Protein 1J5P (pdb70)

Solvent-accessible surface area: 12659 Å² total; per-residue (Å²): 148,148,33,10,0,0,0,4,4,11,26,140,32,0,98,53,0,29,115,69,16,76,33,119,75,14,23,0,41,26,205,61,110,93,142,80,105,57,10,70,51,18,122,132,30,89,16,16,126,67,11,42,0,0,0,1,12,50,28,26,102,7,0,72,98,30,1,79,76,0,4,162,33,105,6,29,1,0,0,25,12,2,7,1,0,8,50,118,116,5,52,121,86,1,67,44,42,42,176,132,24,80,16,162,29,50,57,14,37,8,23,5,21,14,13,75,46,0,55,93,21,96,125,106,2,127,57,0,116,5,38,10,24,22,19,12,184,68,45,70,74,124,47,194,36,162,59,87,53,21,96,15,44,1,73,85,0,18,134,113,46,94,174,49,8,38,15,4,0,8,0,1,40,32,13,24,32,145,60,8,92,6,21,8,10,0,22,58,83,58,130,72,61,15,20,15,0,71,3,25,6,79,91,26,110,62,102,46,122,29,94,57,220,84,130,67,10,5,110,16,0,19,89,16,15,148,36,43,120,47,208,122,95,149,98

Sequence (235 aa):
HHMTVLIIGMGNIGKKLVELGNFEKIYAYDRISKDIPGVVRLDEFQVPSDVSTVVECASPEAVKEYSLQILKNPVNYIIISTSAFADEVFRERFFSELKNSPARVFFPSGAIGGLDVLSSIKDFVKNVRIETIKPPKSLGLDLKGKTVVFEGSVEEASKLFPRNINVASTIGLIVGFEKVKVTIVADPAMDHNIHIVRISSAIGNYEFKIENISMLTVYSILRTLRNLESKIIFG

Organism: Thermotoga maritima (strain ATCC 43589 / DSM 3109 / JCM 10099 / NBRC 100826 / MSB8) (NCBI:txid243274)

Secondary structure (DSSP, 8-state):
---EEEEE--SHHHHHHHHHS--SEEEEE-SS-PPPSSSEE-SS----TT--EEEE-S-HHHHHHHHHHHTTSSSEEEE--GGGGGSHHHHHHHHHHHHT-S-EEE---TT---HHHHHHHGGGEEEEEEEEEE-GGGGT---SS-EEEEEE-HHHHHHH-SSS-HHHHHHHHHH-GGGEEEEEEE-TT-SS-EEEEEEEESS-EEEEEE----HHHHHHHHHHHHHHH-S----

Structure (mmCIF, N/CA/C/O backbone):
data_1J5P
#
_entry.id   1J5P
#
_cell.length_a   63.2
_cell.length_b   63.2
_cell.length_c   126.2
_cell.angle_alpha   90.0
_cell.angle_beta   90.0
_cell.angle_gamma   90.0
#
_symmetry.space_group_name_H-M   'P 41 21 2'
#
loop_
_entity.id
_entity.type
_entity.pdbx_description
1 polymer 'ASPARTATE DEHYDROGENASE'
2 non-polymer NICOTINAMIDE-ADENINE-DINUCLEOTIDE
3 water water
#
loop_
_atom_site.group_PDB
_atom_site.id
_atom_site.type_symbol
_atom_site.label_atom_id
_atom_site.label_alt_id
_atom_site.label_comp_id
_atom_site.label_asym_id
_atom_site.label_entity_id
_atom_site.label_seq_id
_atom_site.pdbx_PDB_ins_code
_atom_site.Cartn_x
_atom_site.Cartn_y
_atom_site.Cartn_z
_atom_site.occupancy
_atom_site.B_iso_or_equiv
_atom_site.auth_seq_id
_atom_site.auth_comp_id
_atom_site.auth_asym_id
_atom_site.auth_atom_id
_atom_site.pdbx_PDB_model_num
ATOM 1 N N . HIS A 1 11 ? 16.448 27.113 41.583 1.00 74.31 -1 HIS A N 1
ATOM 2 C CA . HIS A 1 11 ? 15.100 26.707 41.086 1.00 75.80 -1 HIS A CA 1
ATOM 3 C C . HIS A 1 11 ? 14.568 27.735 40.091 1.00 72.59 -1 HIS A C 1
ATOM 4 O O . HIS A 1 11 ? 13.531 27.534 39.458 1.00 74.96 -1 HIS A O 1
ATOM 11 N N . HIS A 1 12 ? 15.303 28.830 39.954 1.00 69.16 0 HIS A N 1
ATOM 12 C CA . HIS A 1 12 ? 14.938 29.934 39.083 1.00 65.15 0 HIS A CA 1
ATOM 13 C C . HIS A 1 12 ? 14.343 29.719 37.690 1.00 60.38 0 HIS A C 1
ATOM 14 O O . HIS A 1 12 ? 13.126 29.690 37.546 1.00 58.35 0 HIS A O 1
ATOM 21 N N . MET A 1 13 ? 15.187 29.564 36.671 1.00 53.95 1 MET A N 1
ATOM 22 C CA . MET A 1 13 ? 14.696 29.458 35.295 1.00 46.82 1 MET A CA 1
ATOM 23 C C . MET A 1 13 ? 13.813 28.329 34.756 1.00 37.79 1 MET A C 1
ATOM 24 O O . MET A 1 13 ? 13.690 27.242 35.326 1.00 40.86 1 MET A O 1
ATOM 29 N N . THR A 1 14 ? 13.161 28.660 33.644 1.00 33.55 2 THR A N 1
ATOM 30 C CA . THR A 1 14 ? 12.287 27.769 32.893 1.00 26.76 2 THR A CA 1
ATOM 31 C C . THR A 1 14 ? 13.157 27.345 31.718 1.00 29.49 2 THR A C 1
ATOM 32 O O . THR A 1 14 ? 13.762 28.183 31.047 1.00 30.14 2 THR A O 1
ATOM 36 N N . VAL A 1 15 ? 13.211 26.051 31.451 1.00 26.74 3 VAL A N 1
ATOM 37 C CA . VAL A 1 15 ? 14.080 25.567 30.393 1.00 23.33 3 VAL A CA 1
ATOM 38 C C . VAL A 1 15 ? 13.420 24.562 29.486 1.00 27.10 3 VAL A C 1
ATOM 39 O O . VAL A 1 15 ? 12.368 24.012 29.805 1.00 26.97 3 VAL A O 1
ATOM 43 N N . LEU A 1 16 ? 14.053 24.336 28.342 1.00 25.08 4 LEU A N 1
ATOM 44 C CA . LEU A 1 16 ? 13.581 23.360 27.387 1.00 27.14 4 LEU A CA 1
ATOM 45 C C . LEU A 1 16 ? 14.724 22.381 27.238 1.00 27.62 4 LEU A C 1
ATOM 46 O O . LEU A 1 16 ? 15.857 22.787 26.977 1.00 24.54 4 LEU A O 1
ATOM 51 N N . ILE A 1 17 ? 14.433 21.098 27.410 1.00 24.54 5 ILE A N 1
ATOM 52 C CA . ILE A 1 17 ? 15.454 20.077 27.281 1.00 26.52 5 ILE A CA 1
ATOM 53 C C . ILE A 1 17 ? 1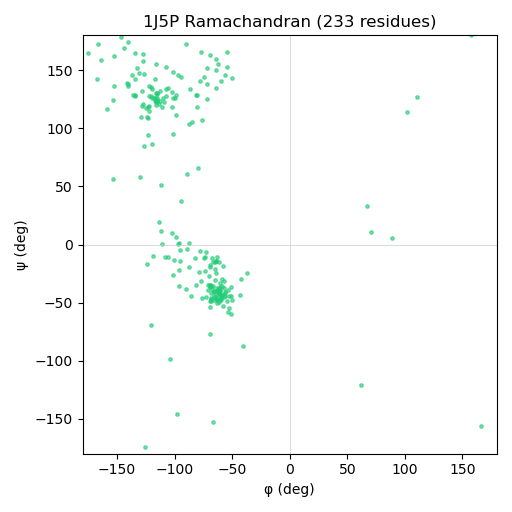5.084 19.188 26.108 1.00 27.42 5 ILE A C 1
ATOM 54 O O . ILE A 1 17 ? 13.982 18.627 26.055 1.00 29.58 5 ILE A O 1
ATOM 59 N N . ILE A 1 18 ? 15.999 19.090 25.151 1.00 23.14 6 ILE A N 1
ATOM 60 C CA . ILE A 1 18 ? 15.783 18.268 23.969 1.00 25.03 6 ILE A CA 1
ATOM 61 C C . ILE A 1 18 ? 16.500 16.934 24.175 1.00 29.06 6 ILE A C 1
ATOM 62 O O . ILE A 1 18 ? 17.735 16.868 24.217 1.00 25.46 6 ILE A O 1
ATOM 67 N N . GLY A 1 19 ? 15.716 15.873 24.317 1.00 28.74 7 GLY A N 1
ATOM 68 C CA . GLY A 1 19 ? 16.279 14.557 24.552 1.00 28.18 7 GLY A CA 1
ATOM 69 C C . GLY A 1 19 ? 16.154 14.186 26.023 1.00 33.77 7 GLY A C 1
ATOM 70 O O . GLY A 1 19 ? 16.767 14.813 26.895 1.00 29.09 7 GLY A O 1
ATOM 71 N N . MET A 1 20 ? 15.344 13.169 26.301 1.00 32.26 8 MET A N 1
ATOM 72 C CA . MET A 1 20 ? 15.129 12.702 27.660 1.00 32.54 8 MET A CA 1
ATOM 73 C C . MET A 1 20 ? 15.728 11.315 27.851 1.00 37.34 8 MET A C 1
ATOM 74 O O . MET A 1 20 ? 15.068 10.383 28.324 1.00 37.99 8 MET A O 1
ATOM 79 N N . GLY A 1 21 ? 16.998 11.197 27.469 1.00 35.32 9 GLY A N 1
ATOM 80 C CA . GLY A 1 21 ? 17.717 9.948 27.606 1.00 34.93 9 GLY A CA 1
ATOM 81 C C . GLY A 1 21 ? 18.557 9.963 28.868 1.00 34.72 9 GLY A C 1
ATOM 82 O O . GLY A 1 21 ? 18.163 10.566 29.870 1.00 35.35 9 GLY A O 1
ATOM 83 N N . ASN A 1 22 ? 19.717 9.315 28.820 1.00 35.67 10 ASN A N 1
ATOM 84 C CA . ASN A 1 22 ? 20.600 9.246 29.983 1.00 36.10 10 ASN A CA 1
ATOM 85 C C . ASN A 1 22 ? 20.900 10.631 30.564 1.00 34.31 10 ASN A C 1
ATOM 86 O O . ASN A 1 22 ? 20.683 10.879 31.747 1.00 33.45 10 ASN A O 1
ATOM 91 N N . ILE A 1 23 ? 21.397 11.533 29.727 1.00 31.19 11 ILE A N 1
ATOM 92 C CA . ILE A 1 23 ? 21.727 12.876 30.180 1.00 28.13 11 ILE A CA 1
ATOM 93 C C . ILE A 1 23 ? 20.501 13.709 30.550 1.00 30.05 11 ILE A C 1
ATOM 94 O O . ILE A 1 23 ? 20.470 14.348 31.606 1.00 27.21 11 ILE A O 1
ATOM 99 N N . GLY A 1 24 ? 19.491 13.706 29.686 1.00 25.80 12 GLY A N 1
ATOM 100 C CA . GLY A 1 24 ? 18.291 14.479 29.965 1.00 27.79 12 GLY A CA 1
ATOM 101 C C . GLY A 1 24 ? 17.594 14.139 31.275 1.00 22.57 12 GLY A C 1
ATOM 102 O O . GLY A 1 24 ? 17.215 15.029 32.021 1.00 28.01 12 GLY A O 1
ATOM 103 N N . LYS A 1 25 ? 17.423 12.857 31.565 1.00 28.61 13 LYS A N 1
ATOM 104 C CA . LYS A 1 25 ? 16.759 12.453 32.811 1.00 27.72 13 LYS A CA 1
ATOM 105 C C . LYS A 1 25 ? 17.602 12.837 34.015 1.00 27.94 13 LYS A C 1
ATOM 106 O O . LYS A 1 25 ? 17.075 13.201 35.072 1.00 26.31 13 LYS A O 1
ATOM 112 N N . LYS A 1 26 ? 18.918 12.754 33.863 1.00 25.81 14 LYS A N 1
ATOM 113 C CA . LYS A 1 26 ? 19.791 13.096 34.969 1.00 26.50 14 LYS A CA 1
ATOM 114 C C . LYS A 1 26 ? 19.711 14.596 35.217 1.00 19.33 14 LYS A C 1
ATOM 115 O O . LYS A 1 26 ? 19.775 15.048 36.352 1.00 28.28 14 LYS A O 1
ATOM 121 N N . LEU A 1 27 ? 19.562 15.372 34.154 1.00 20.61 15 LEU A N 1
ATOM 122 C CA . LEU A 1 27 ? 19.452 16.820 34.296 1.00 25.24 15 LEU A CA 1
ATOM 123 C C . LEU A 1 27 ? 18.211 17.233 35.077 1.00 26.81 15 LEU A C 1
ATOM 124 O O . LEU A 1 27 ? 18.254 18.133 35.921 1.00 28.30 15 LEU A O 1
ATOM 129 N N . VAL A 1 28 ? 17.096 16.586 34.768 1.00 29.21 16 VAL A N 1
ATOM 130 C CA . VAL A 1 28 ? 15.837 16.878 35.438 1.00 29.37 16 VAL A CA 1
ATOM 131 C C . VAL A 1 28 ? 15.922 16.402 36.884 1.00 28.39 16 VAL A C 1
ATOM 1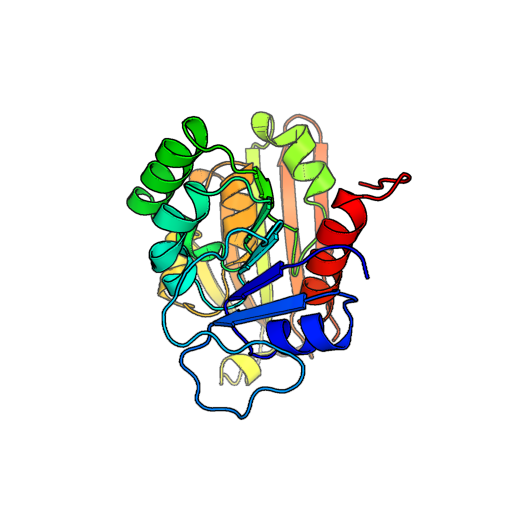32 O O . VAL A 1 28 ? 15.400 17.033 37.793 1.00 31.61 16 VAL A O 1
ATOM 136 N N . GLU A 1 29 ? 16.597 15.279 37.074 1.00 31.74 17 GLU A N 1
ATOM 137 C CA . GLU A 1 29 ? 16.793 14.670 38.385 1.00 31.68 17 GLU A CA 1
ATOM 138 C C . GLU A 1 29 ? 17.652 15.537 39.310 1.00 33.50 17 GLU A C 1
ATOM 139 O O . GLU A 1 29 ? 17.292 15.794 40.462 1.00 28.74 17 GLU A O 1
ATOM 145 N N . LEU A 1 30 ? 18.774 16.02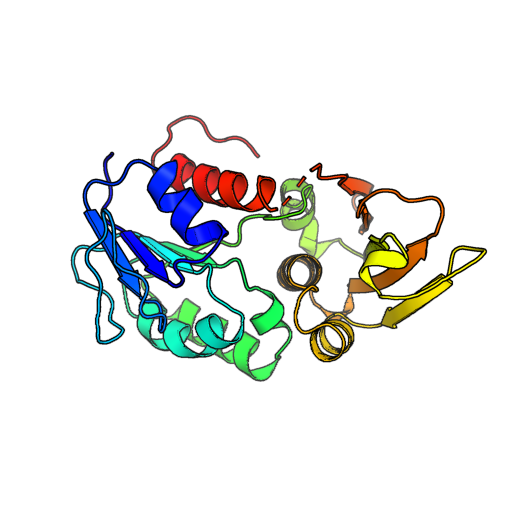0 38.788 1.00 29.69 18 LEU A N 1
ATOM 146 C CA . LEU A 1 30 ? 19.695 16.831 39.566 1.00 30.07 18 LEU A CA 1
ATOM 147 C C . LEU A 1 30 ? 19.448 18.327 39.537 1.00 32.16 18 LEU A C 1
ATOM 148 O O . LEU A 1 30 ? 19.620 19.009 40.543 1.00 35.09 18 LEU A O 1
ATOM 153 N N . GLY A 1 31 ? 19.065 18.847 38.384 1.00 32.38 19 GLY A N 1
ATOM 154 C CA . GLY A 1 31 ? 18.848 20.276 38.290 1.00 33.67 19 GLY A CA 1
ATOM 155 C C . GLY A 1 31 ? 17.632 20.749 39.056 1.00 37.93 19 GLY A C 1
ATOM 156 O O . GLY A 1 31 ? 16.780 19.961 39.450 1.00 39.32 19 GLY A O 1
ATOM 157 N N . ASN A 1 32 ? 17.564 22.048 39.300 1.00 40.54 20 ASN A N 1
ATOM 158 C CA . ASN A 1 32 ? 16.413 22.600 39.979 1.00 44.25 20 ASN A CA 1
ATOM 159 C C . ASN A 1 32 ? 15.865 23.662 39.042 1.00 40.39 20 ASN A C 1
ATOM 160 O O . ASN A 1 32 ? 16.480 24.703 38.809 1.00 41.81 20 ASN A O 1
ATOM 165 N N . PHE A 1 33 ? 14.714 23.350 38.467 1.00 37.20 21 PHE A N 1
ATOM 166 C CA . PHE A 1 33 ? 14.057 24.233 37.521 1.00 38.06 21 PHE A CA 1
ATOM 167 C C . PHE A 1 33 ? 12.620 24.459 37.981 1.00 37.49 21 PHE A C 1
ATOM 168 O O . PHE A 1 33 ? 11.999 23.563 38.553 1.00 37.68 21 PHE A O 1
ATOM 176 N N . GLU A 1 34 ? 12.092 25.648 37.727 1.00 36.85 22 GLU A N 1
ATOM 177 C CA . GLU A 1 34 ? 10.723 25.954 38.113 1.00 35.52 22 GLU A CA 1
ATOM 178 C C . GLU A 1 34 ? 9.781 25.286 37.111 1.00 36.18 22 GLU A C 1
ATOM 179 O O . GLU A 1 34 ? 8.679 24.857 37.460 1.00 35.44 22 GLU A O 1
ATOM 185 N N . LYS A 1 35 ? 10.238 25.164 35.867 1.00 29.66 23 LYS A N 1
ATOM 186 C CA . LYS A 1 35 ? 9.425 24.563 34.819 1.00 27.53 23 LYS A CA 1
ATOM 187 C C . LYS A 1 35 ? 10.311 23.932 33.745 1.00 28.60 23 LYS A C 1
ATOM 188 O O . LYS A 1 35 ? 11.314 24.527 33.325 1.00 24.06 23 LYS A O 1
ATOM 194 N N . ILE A 1 36 ? 9.942 22.731 33.308 1.00 23.24 24 ILE A N 1
ATOM 195 C CA . ILE A 1 36 ? 10.718 22.034 32.297 1.00 27.61 24 ILE A CA 1
ATOM 196 C C . ILE A 1 36 ? 9.915 21.534 31.113 1.00 29.82 24 ILE A C 1
ATOM 197 O O . ILE A 1 36 ? 8.998 20.730 31.263 1.00 33.53 24 ILE A O 1
ATOM 202 N N . TYR A 1 37 ? 10.252 22.025 29.930 1.00 27.00 25 TYR A N 1
ATOM 203 C CA . TYR A 1 37 ? 9.603 21.544 28.723 1.00 26.15 25 TYR A CA 1
ATOM 204 C C . TYR A 1 37 ? 10.590 20.515 28.223 1.00 26.60 25 TYR A C 1
ATOM 205 O O . TYR A 1 37 ? 11.802 20.685 28.398 1.00 28.43 25 TYR A O 1
ATOM 214 N N . ALA A 1 38 ? 10.084 19.448 27.620 1.00 22.88 26 ALA A N 1
ATOM 215 C CA . ALA A 1 38 ? 10.951 18.415 27.091 1.00 31.63 26 ALA A CA 1
ATOM 216 C C . ALA A 1 38 ? 10.423 17.882 25.772 1.00 35.22 26 ALA A C 1
ATOM 217 O O . ALA A 1 38 ? 9.211 17.693 25.596 1.00 33.67 26 ALA A O 1
ATOM 219 N N . TYR A 1 39 ? 11.337 17.653 24.838 1.00 33.28 27 TYR A N 1
ATOM 220 C CA . TYR A 1 39 ? 10.969 17.107 23.549 1.00 32.60 27 TYR A CA 1
ATOM 221 C C . TYR A 1 39 ? 11.831 15.885 23.273 1.00 37.04 27 TYR A C 1
ATOM 222 O O . TYR A 1 39 ? 13.061 15.970 23.260 1.00 40.07 27 TYR A O 1
ATOM 231 N N . ASP A 1 40 ? 11.182 14.747 23.078 1.00 33.39 28 ASP A N 1
ATOM 232 C CA . ASP A 1 40 ? 11.882 13.505 22.788 1.00 43.86 28 ASP A CA 1
ATOM 233 C C . ASP A 1 40 ? 10.924 12.530 22.112 1.00 48.94 28 ASP A C 1
ATOM 234 O O . ASP A 1 40 ? 9.929 12.106 22.700 1.00 53.10 28 ASP A O 1
ATOM 239 N N . ARG A 1 41 ? 11.246 12.177 20.874 1.00 55.98 29 ARG A N 1
ATOM 240 C CA . ARG A 1 41 ? 10.440 11.261 20.076 1.00 61.94 29 ARG A CA 1
ATOM 241 C C . ARG A 1 41 ? 9.917 10.053 20.848 1.00 61.11 29 ARG A C 1
ATOM 242 O O . ARG A 1 41 ? 8.856 9.519 20.522 1.00 59.53 29 ARG A O 1
ATOM 250 N N . ILE A 1 42 ? 10.657 9.625 21.868 1.00 61.29 30 ILE A N 1
ATOM 251 C CA . ILE A 1 42 ? 10.265 8.464 22.660 1.00 62.83 30 ILE A CA 1
ATOM 252 C C . ILE A 1 42 ? 8.858 8.570 23.237 1.00 65.28 30 ILE A C 1
ATOM 253 O O . ILE A 1 42 ? 8.258 9.646 23.263 1.00 61.79 30 ILE A O 1
ATOM 258 N N . SER A 1 43 ? 8.347 7.436 23.709 1.00 68.79 31 SER A N 1
ATOM 259 C CA . SER A 1 43 ? 7.009 7.368 24.274 1.00 70.56 31 SER A CA 1
ATOM 260 C C . SER A 1 43 ? 7.008 7.097 25.774 1.00 71.69 31 SER A C 1
ATOM 261 O O . SER A 1 43 ? 5.963 6.787 26.352 1.00 72.94 31 SER A O 1
ATOM 264 N N . LYS A 1 44 ? 8.177 7.206 26.401 1.00 73.67 32 LYS A N 1
ATOM 265 C CA . LYS A 1 44 ? 8.279 6.991 27.841 1.00 73.08 32 LYS A CA 1
ATOM 266 C C . LYS A 1 44 ? 7.279 7.921 28.520 1.00 73.16 32 LYS A C 1
ATOM 267 O O . LYS A 1 44 ? 6.932 8.978 27.980 1.00 70.53 32 LYS A O 1
ATOM 273 N N . ASP A 1 45 ? 6.810 7.526 29.698 1.00 73.06 33 ASP A N 1
ATOM 274 C CA . ASP A 1 45 ? 5.867 8.354 30.435 1.00 73.47 33 ASP A CA 1
ATOM 275 C C . ASP A 1 45 ? 6.642 9.446 31.153 1.00 71.17 33 ASP A C 1
ATOM 276 O O . ASP A 1 45 ? 7.506 9.175 31.987 1.00 70.34 33 ASP A O 1
ATOM 281 N N . ILE A 1 46 ? 6.327 10.682 30.788 1.00 70.14 34 ILE A N 1
ATOM 282 C CA . ILE A 1 46 ? 6.951 11.874 31.345 1.00 67.15 34 ILE A CA 1
ATOM 283 C C . ILE A 1 46 ? 6.816 11.932 32.863 1.00 65.08 34 ILE A C 1
ATOM 284 O O . ILE A 1 46 ? 5.822 11.475 33.431 1.00 68.37 34 ILE A O 1
ATOM 289 N N . PRO A 1 47 ? 7.832 12.474 33.542 1.00 61.43 35 PRO A N 1
ATOM 290 C CA . PRO A 1 47 ? 7.784 12.582 35.001 1.00 56.56 35 PRO A CA 1
ATOM 291 C C . PRO A 1 47 ? 7.483 14.026 35.417 1.00 49.93 35 PRO A C 1
ATOM 292 O O . PRO A 1 47 ? 6.326 14.465 35.418 1.00 49.13 35 PRO A O 1
ATOM 296 N N . GLY A 1 48 ? 8.535 14.758 35.762 1.00 41.45 36 GLY A N 1
ATOM 297 C CA . GLY A 1 48 ? 8.381 16.139 36.166 1.00 34.06 36 GLY A CA 1
ATOM 298 C C . GLY A 1 48 ? 8.588 17.105 35.015 1.00 29.04 36 GLY A C 1
ATOM 299 O O . GLY A 1 48 ? 9.166 18.170 35.201 1.00 31.03 36 GLY A O 1
ATOM 300 N N . VAL A 1 49 ? 8.134 16.740 33.819 1.00 30.83 37 VAL A N 1
ATOM 301 C CA . VAL A 1 49 ? 8.290 17.628 32.672 1.00 27.10 37 VAL A CA 1
ATOM 302 C C . VAL A 1 49 ? 7.025 17.798 31.847 1.00 28.14 37 VAL A C 1
ATOM 303 O O . VAL A 1 49 ? 6.178 16.905 31.785 1.00 27.10 37 VAL A O 1
ATOM 307 N N . VAL A 1 50 ? 6.921 18.960 31.214 1.00 23.46 38 VAL A N 1
ATOM 308 C CA . VAL A 1 50 ? 5.811 19.283 30.333 1.00 30.45 38 VAL A CA 1
ATOM 309 C C . VAL A 1 50 ? 6.243 18.688 28.997 1.00 34.11 38 VAL A C 1
ATOM 310 O O . VAL A 1 50 ? 7.124 19.226 28.333 1.00 35.01 38 VAL A O 1
ATOM 314 N N . ARG A 1 51 ? 5.635 17.565 28.629 1.00 34.96 39 ARG A N 1
ATOM 315 C CA . ARG A 1 51 ? 5.959 16.855 27.398 1.00 40.45 39 ARG A CA 1
ATOM 316 C C . ARG A 1 51 ? 5.388 17.514 26.145 1.00 43.18 39 ARG A C 1
ATOM 317 O O . ARG A 1 51 ? 4.184 17.455 25.904 1.00 43.11 39 ARG A O 1
ATOM 325 N N . LEU A 1 52 ? 6.254 18.130 25.346 1.00 42.09 40 LEU A N 1
ATOM 326 C CA . LEU A 1 52 ? 5.822 18.772 24.109 1.00 45.12 40 LEU A CA 1
ATOM 327 C C . LEU A 1 52 ? 5.600 17.706 23.047 1.00 48.72 40 LEU A C 1
ATOM 328 O O . LEU A 1 52 ? 6.348 16.731 22.975 1.00 50.95 40 LEU A O 1
ATOM 333 N N . ASP A 1 53 ? 4.560 17.872 22.237 1.00 49.31 41 ASP A N 1
ATOM 334 C CA . ASP A 1 53 ? 4.295 16.910 21.174 1.00 55.39 41 ASP A CA 1
ATOM 335 C C . ASP A 1 53 ? 4.906 17.432 19.884 1.00 52.34 41 ASP A C 1
ATOM 336 O O . ASP A 1 53 ? 5.408 16.663 19.065 1.00 55.73 41 ASP A O 1
ATOM 341 N N . GLU A 1 54 ? 4.863 18.748 19.711 1.00 51.61 42 GLU A N 1
ATOM 342 C CA . GLU A 1 54 ? 5.441 19.378 18.529 1.00 52.89 42 GLU A CA 1
ATOM 343 C C . GLU A 1 54 ? 6.631 20.192 19.013 1.00 47.05 42 GLU A C 1
ATOM 344 O O . GLU A 1 54 ? 6.518 20.939 19.988 1.00 42.30 42 GLU A O 1
ATOM 350 N N . PHE A 1 55 ? 7.773 20.050 18.349 1.00 42.03 43 PHE A N 1
ATOM 351 C CA . PHE A 1 55 ? 8.925 20.815 18.778 1.00 40.06 43 PHE A CA 1
ATOM 352 C C . PHE A 1 55 ? 8.641 22.290 18.594 1.00 39.37 43 PHE A C 1
ATOM 353 O O . PHE A 1 55 ? 8.117 22.713 17.563 1.00 42.82 43 PHE A O 1
ATOM 361 N N . GLN A 1 56 ? 8.986 23.065 19.612 1.00 34.75 44 GLN A N 1
ATOM 362 C CA . GLN A 1 56 ? 8.797 24.502 19.601 1.00 35.22 44 GLN A CA 1
ATOM 363 C C . GLN A 1 56 ? 9.604 25.060 20.756 1.00 34.82 44 GLN A C 1
ATOM 364 O O . GLN A 1 56 ? 10.144 24.309 21.568 1.00 39.98 44 GLN A O 1
ATOM 370 N N . VAL A 1 57 ? 9.683 26.377 20.834 1.00 35.58 45 VAL A N 1
ATOM 371 C CA . VAL A 1 57 ? 10.418 27.023 21.904 1.00 32.66 45 VAL A CA 1
ATOM 372 C C . VAL A 1 57 ? 9.464 27.955 22.616 1.00 37.01 45 VAL A C 1
ATOM 373 O O . VAL A 1 57 ? 9.274 29.102 22.198 1.00 36.24 45 VAL A O 1
ATOM 377 N N . PRO A 1 58 ? 8.833 27.473 23.700 1.00 33.32 46 PRO A N 1
ATOM 378 C CA . PRO A 1 58 ? 7.893 28.301 24.459 1.00 35.54 46 PRO A CA 1
ATOM 379 C C . PRO A 1 58 ? 8.505 29.651 24.794 1.00 34.67 46 PRO A C 1
ATOM 380 O O . PRO A 1 58 ? 9.697 29.753 25.063 1.00 32.86 46 PRO A O 1
ATOM 384 N N . SER A 1 59 ? 7.674 30.686 24.764 1.00 33.21 47 SER A N 1
ATOM 385 C CA . SER A 1 59 ? 8.107 32.049 25.026 1.00 31.37 47 SER A CA 1
ATOM 386 C C . SER A 1 59 ? 8.630 32.333 26.423 1.00 31.70 47 SER A C 1
ATOM 387 O O . SER A 1 59 ? 9.228 33.385 26.651 1.00 31.72 47 SER A O 1
ATOM 390 N N . ASP A 1 60 ? 8.397 31.425 27.370 1.00 31.26 48 ASP A N 1
ATOM 391 C CA . ASP A 1 60 ? 8.896 31.636 28.724 1.00 30.84 48 ASP A CA 1
ATOM 392 C C . ASP A 1 60 ? 10.197 30.871 28.979 1.00 31.42 48 ASP A C 1
ATOM 393 O O . ASP A 1 60 ? 10.686 30.836 30.102 1.00 29.49 48 ASP A O 1
ATOM 398 N N . VAL A 1 61 ? 10.748 30.260 27.934 1.00 32.53 49 VAL A N 1
ATOM 399 C CA . VAL A 1 61 ? 12.001 29.513 28.058 1.00 32.23 49 VAL A CA 1
ATOM 400 C C . VAL A 1 61 ? 13.185 30.478 28.000 1.00 30.10 49 VAL A C 1
ATOM 401 O O . VAL A 1 61 ? 13.271 31.311 27.099 1.00 28.96 49 VAL A O 1
ATOM 405 N N . SER A 1 62 ? 14.084 30.375 28.971 1.00 28.75 50 SER A N 1
ATOM 406 C CA . SER A 1 62 ? 15.261 31.235 29.014 1.00 25.78 50 SER A CA 1
ATOM 407 C C . SER A 1 62 ? 16.509 30.487 28.516 1.00 30.40 50 SER A C 1
ATOM 408 O O . SER A 1 62 ? 17.456 31.101 28.023 1.00 26.58 50 SER A O 1
ATOM 411 N N . THR A 1 63 ? 16.497 29.161 28.645 1.00 29.82 51 THR A N 1
ATOM 412 C CA . THR A 1 63 ? 17.621 28.334 28.210 1.00 21.95 51 THR A CA 1
ATOM 413 C C . THR A 1 63 ? 17.142 27.051 27.567 1.00 25.27 51 THR A C 1
ATOM 414 O O . THR A 1 63 ? 16.191 26.411 28.030 1.00 25.82 51 THR A O 1
ATOM 418 N N . VAL A 1 64 ? 17.803 26.684 26.478 1.00 20.53 52 VAL A N 1
ATOM 419 C CA . VAL A 1 64 ? 17.490 25.473 25.759 1.00 21.60 52 VAL A CA 1
ATOM 420 C C . VAL A 1 64 ? 18.717 24.587 25.880 1.00 25.24 52 VAL A C 1
ATOM 421 O O . VAL A 1 64 ? 19.842 25.037 25.630 1.00 24.65 52 VAL A O 1
ATOM 425 N N . VAL A 1 65 ? 18.507 23.341 26.293 1.00 23.17 53 VAL A N 1
ATOM 426 C CA . VAL A 1 65 ? 19.605 22.394 26.430 1.00 22.26 53 VAL A CA 1
ATOM 427 C C . VAL A 1 65 ? 19.416 21.228 25.482 1.00 23.71 53 VAL A C 1
ATOM 428 O O . VAL A 1 65 ? 18.384 20.550 25.502 1.00 22.50 53 VAL A O 1
ATOM 432 N N . GLU A 1 66 ? 20.411 20.997 24.634 1.00 20.57 54 GLU A N 1
ATOM 433 C CA . GLU A 1 66 ? 20.346 19.875 23.710 1.00 23.58 54 GLU A CA 1
ATOM 434 C C . GLU A 1 66 ? 21.213 18.753 24.262 1.00 26.85 54 GLU A C 1
ATOM 435 O O . GLU A 1 66 ? 22.382 18.960 24.582 1.00 26.04 54 GLU A O 1
ATOM 441 N N . CYS A 1 67 ? 20.609 17.580 24.401 1.00 24.15 55 CYS A N 1
ATOM 442 C CA . CYS A 1 67 ? 21.284 16.382 24.869 1.00 29.83 55 CYS A CA 1
ATOM 443 C C . CYS A 1 67 ? 20.489 15.246 24.246 1.00 29.61 55 CYS A C 1
ATOM 444 O O . CYS A 1 67 ? 19.988 14.341 24.921 1.00 33.43 55 CYS A O 1
ATOM 447 N N . ALA A 1 68 ? 20.398 15.314 22.926 1.00 30.58 56 ALA A N 1
ATOM 448 C CA . ALA A 1 68 ? 19.651 14.349 22.148 1.00 27.11 56 ALA A CA 1
ATOM 449 C C . ALA A 1 68 ? 20.526 13.628 21.138 1.00 27.48 56 ALA A C 1
ATOM 450 O O . ALA A 1 68 ? 20.791 12.438 21.272 1.00 29.31 56 ALA A O 1
ATOM 452 N N . SER A 1 69 ? 20.977 14.355 20.124 1.00 27.17 57 SER A N 1
ATOM 453 C CA . SER A 1 69 ? 21.802 13.757 19.091 1.00 31.69 57 SER A CA 1
ATOM 454 C C . SER A 1 69 ? 22.293 14.814 18.110 1.00 24.97 57 SER A C 1
ATOM 455 O O . SER A 1 69 ? 21.787 15.931 18.083 1.00 30.86 57 SER A O 1
ATOM 458 N N . PRO A 1 70 ? 23.298 14.470 17.292 1.00 30.21 58 PRO A N 1
ATOM 459 C CA . PRO A 1 70 ? 23.851 15.401 16.298 1.00 29.50 58 PRO A CA 1
ATOM 460 C C . PRO A 1 70 ? 22.752 15.783 15.303 1.00 33.96 58 PRO A C 1
ATOM 461 O O . PRO A 1 70 ? 22.671 16.929 14.847 1.00 32.95 58 PRO A O 1
ATOM 465 N N . GLU A 1 71 ? 21.910 14.806 14.974 1.00 33.53 59 GLU A N 1
ATOM 466 C CA . GLU A 1 71 ? 20.796 15.025 14.053 1.00 37.93 59 GLU A CA 1
ATOM 467 C C . GLU A 1 71 ? 19.855 16.084 14.611 1.00 37.99 59 GLU A C 1
ATOM 468 O O . GLU A 1 71 ? 19.344 16.931 13.876 1.00 36.38 59 GLU A O 1
ATOM 474 N N . ALA A 1 72 ? 19.623 16.023 15.920 1.00 34.04 60 ALA A N 1
ATOM 475 C CA . ALA A 1 72 ? 18.755 16.982 16.594 1.00 31.02 60 ALA A CA 1
ATOM 476 C C . ALA A 1 72 ? 19.332 18.389 16.477 1.00 28.86 60 ALA A C 1
ATOM 477 O O . ALA A 1 72 ? 18.598 19.362 16.287 1.00 27.93 60 ALA A O 1
ATOM 479 N N . VAL A 1 73 ? 20.653 18.499 16.600 1.00 31.15 61 VAL A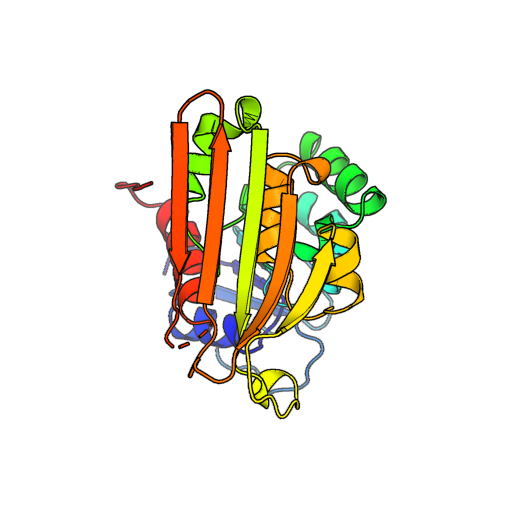 N 1
ATOM 480 C CA . VAL A 1 73 ? 21.315 19.799 16.495 1.00 29.08 61 VAL A CA 1
ATOM 481 C C . VAL A 1 73 ? 21.044 20.427 15.124 1.00 28.77 61 VAL A C 1
ATOM 482 O O . VAL A 1 73 ? 20.752 21.621 15.010 1.00 25.26 61 VAL A O 1
ATOM 486 N N . LYS A 1 74 ? 21.136 19.617 14.081 1.00 32.91 62 LYS A N 1
ATOM 487 C CA . LYS A 1 74 ? 20.908 20.120 12.731 1.00 35.21 62 LYS A CA 1
ATOM 488 C C . LYS A 1 74 ? 19.436 20.452 12.486 1.00 33.42 62 LYS A C 1
ATOM 489 O O . LYS A 1 74 ? 19.123 21.424 11.802 1.00 36.62 62 LYS A O 1
ATOM 495 N N . GLU A 1 75 ? 18.548 19.660 13.080 1.00 32.75 63 GLU A N 1
ATOM 496 C CA . GLU A 1 75 ? 17.092 19.828 12.943 1.00 37.19 63 GLU A CA 1
ATOM 497 C C . GLU A 1 75 ? 16.466 21.066 13.586 1.00 36.60 63 GLU A C 1
ATOM 498 O O . GLU A 1 75 ? 15.633 21.745 12.976 1.00 36.86 63 GLU A O 1
ATOM 504 N N . TYR A 1 76 ? 16.847 21.350 14.828 1.00 32.71 64 TYR A N 1
ATOM 505 C CA . TYR A 1 76 ? 16.238 22.454 15.559 1.00 30.24 64 TYR A CA 1
ATOM 506 C C . TYR A 1 76 ? 17.046 23.727 15.755 1.00 29.30 64 TYR A C 1
ATOM 507 O O . TYR A 1 76 ? 16.498 24.752 16.181 1.00 27.48 64 TYR A O 1
ATOM 516 N N . SER A 1 77 ? 18.337 23.687 15.440 1.00 31.87 65 SER A N 1
ATOM 517 C CA . SER A 1 77 ? 19.181 24.862 15.650 1.00 34.30 65 SER A CA 1
ATOM 518 C C . SER A 1 77 ? 18.710 26.130 14.967 1.00 34.04 65 SER A C 1
ATOM 519 O O . SER A 1 77 ? 18.774 27.209 15.561 1.00 32.87 65 SER A O 1
ATOM 522 N N . LEU A 1 78 ? 18.257 25.998 13.720 1.00 34.14 66 LEU A N 1
ATOM 523 C CA . LEU A 1 78 ? 17.759 27.132 12.939 1.00 37.42 66 LEU A CA 1
ATOM 524 C C . LEU A 1 78 ? 16.721 27.877 13.770 1.00 32.25 66 LEU A C 1
ATOM 525 O O . LEU A 1 78 ? 16.868 29.061 14.081 1.00 30.86 66 LEU A O 1
ATOM 530 N N . GLN A 1 79 ? 15.667 27.155 14.139 1.00 36.29 67 GLN A N 1
ATOM 531 C CA . GLN A 1 79 ? 14.578 27.730 14.920 1.00 35.70 67 GLN A CA 1
ATOM 532 C C . GLN A 1 79 ? 15.016 28.250 16.282 1.00 35.06 67 GLN A C 1
ATOM 533 O O . GLN A 1 79 ? 14.699 29.379 16.656 1.00 31.17 67 GLN A O 1
ATOM 539 N N . ILE A 1 80 ? 15.746 27.425 17.027 1.00 33.71 68 ILE A N 1
ATOM 540 C CA . ILE A 1 80 ? 16.188 27.835 18.348 1.00 27.87 68 ILE A CA 1
ATOM 541 C C . ILE A 1 80 ? 16.909 29.183 18.328 1.00 28.18 68 ILE A C 1
ATOM 542 O O . ILE A 1 80 ? 16.647 30.051 19.169 1.00 24.12 68 ILE A O 1
ATOM 547 N N . LEU A 1 81 ? 17.799 29.365 17.357 1.00 29.98 69 LEU A N 1
ATOM 548 C CA . LEU A 1 81 ? 18.577 30.593 17.260 1.00 29.55 69 LEU A CA 1
ATOM 549 C C . LEU A 1 81 ? 17.742 31.838 17.015 1.00 35.43 69 LEU A C 1
ATOM 550 O O . LEU A 1 81 ? 18.243 32.960 17.120 1.00 33.80 69 LEU A O 1
ATOM 555 N N . LYS A 1 82 ? 16.470 31.643 16.695 1.00 32.17 70 LYS A N 1
ATOM 556 C CA . LYS A 1 82 ? 15.574 32.767 16.461 1.00 37.94 70 LYS A CA 1
ATOM 557 C C . LYS A 1 82 ? 15.034 33.305 17.778 1.00 38.50 70 LYS A C 1
ATOM 558 O O . LYS A 1 82 ? 14.457 34.392 17.823 1.00 34.34 70 LYS A O 1
ATOM 564 N N . ASN A 1 83 ? 15.260 32.548 18.853 1.00 34.91 71 ASN A N 1
ATOM 565 C CA . ASN A 1 83 ? 14.793 32.913 20.184 1.00 36.15 71 ASN A CA 1
ATOM 566 C C . ASN A 1 83 ? 15.880 33.518 21.083 1.00 39.32 71 ASN A C 1
ATOM 567 O O . ASN A 1 83 ? 17.065 33.178 20.973 1.00 38.81 71 ASN A O 1
ATOM 572 N N . PRO A 1 84 ? 15.487 34.435 21.982 1.00 33.78 72 PRO A N 1
ATOM 573 C CA . PRO A 1 84 ? 16.445 35.072 22.888 1.00 31.05 72 PRO A CA 1
ATOM 574 C C . PRO A 1 84 ? 16.766 34.158 24.067 1.00 32.95 72 PRO A C 1
ATOM 575 O O . PRO A 1 84 ? 16.450 34.469 25.221 1.00 27.85 72 PRO A O 1
ATOM 579 N N . VAL A 1 85 ? 17.415 33.040 23.768 1.00 26.97 73 VAL A N 1
ATOM 580 C CA . VAL A 1 85 ? 17.758 32.066 24.791 1.00 24.67 73 VAL A CA 1
ATOM 581 C C . VAL A 1 85 ? 19.228 31.662 24.812 1.00 30.17 73 VAL A C 1
ATOM 582 O O . VAL A 1 85 ? 19.975 31.907 23.863 1.00 23.25 73 VAL A O 1
ATOM 586 N N . ASN A 1 86 ? 19.624 31.052 25.927 1.00 29.26 74 ASN A N 1
ATOM 587 C CA . ASN A 1 86 ? 20.964 30.519 26.079 1.00 29.23 74 ASN A CA 1
ATOM 588 C C . ASN A 1 86 ? 20.739 29.151 25.464 1.00 29.97 74 ASN A C 1
ATOM 589 O O . ASN A 1 86 ? 19.748 28.482 25.774 1.00 30.04 74 ASN A O 1
ATOM 594 N N . TYR A 1 87 ? 21.644 28.740 24.588 1.00 24.32 75 TYR A N 1
ATOM 595 C CA . TYR A 1 87 ? 21.527 27.468 23.896 1.00 20.66 75 TYR A CA 1
ATOM 596 C C . TYR A 1 87 ? 22.795 26.668 24.174 1.00 27.85 75 TYR A C 1
ATOM 597 O O . TYR A 1 87 ? 23.878 27.028 23.710 1.00 23.41 75 TYR A O 1
ATOM 606 N N . ILE A 1 88 ? 22.651 25.606 24.967 1.00 25.67 76 ILE A N 1
ATOM 607 C CA . ILE A 1 88 ? 23.767 24.737 25.341 1.00 22.49 76 ILE A CA 1
ATOM 608 C C . ILE A 1 88 ? 23.708 23.509 24.458 1.00 26.25 76 ILE A C 1
ATOM 609 O O . ILE A 1 88 ? 22.673 22.839 24.399 1.00 24.66 76 ILE A O 1
ATOM 614 N N . ILE A 1 89 ? 24.817 23.213 23.783 1.00 19.42 77 ILE A N 1
ATOM 615 C CA . ILE A 1 89 ? 24.911 22.079 22.872 1.00 22.34 77 ILE A CA 1
ATOM 616 C C . ILE A 1 89 ? 26.011 21.092 23.292 1.00 27.59 77 ILE A C 1
ATOM 617 O O . ILE A 1 89 ? 27.110 21.516 23.653 1.00 24.33 77 ILE A O 1
ATOM 622 N N . ILE A 1 90 ? 25.717 19.793 23.254 1.00 23.26 78 ILE A N 1
ATOM 623 C CA . ILE A 1 90 ? 26.721 18.790 23.575 1.00 25.47 78 ILE A CA 1
ATOM 624 C C . ILE A 1 90 ? 26.909 17.779 22.433 1.00 29.01 78 ILE A C 1
ATOM 625 O O . ILE A 1 90 ? 27.905 17.061 22.411 1.00 28.10 78 ILE A O 1
ATOM 630 N N . SER A 1 91 ? 25.969 17.704 21.488 1.00 24.81 79 SER A N 1
ATOM 631 C CA . SER A 1 91 ? 26.147 16.765 20.371 1.00 29.78 79 SER A CA 1
ATOM 632 C C . SER A 1 91 ? 26.906 17.535 19.300 1.00 28.91 79 SER A C 1
ATOM 633 O O . SER A 1 91 ? 26.430 17.712 18.177 1.00 29.99 79 SER A O 1
ATOM 636 N N . THR A 1 92 ? 28.107 17.972 19.659 1.00 23.86 80 THR A N 1
ATOM 637 C CA . THR A 1 92 ? 28.921 18.783 18.775 1.00 23.80 80 THR A CA 1
ATOM 638 C C . THR A 1 92 ? 29.450 18.122 17.512 1.00 25.24 80 THR A C 1
ATOM 639 O O . THR A 1 92 ? 29.894 18.822 16.605 1.00 29.05 80 THR A O 1
ATOM 643 N N . SER A 1 93 ? 29.403 16.797 17.439 1.00 27.75 81 SER A N 1
ATOM 644 C CA . SER A 1 93 ? 29.875 16.097 16.246 1.00 31.33 81 SER A CA 1
ATOM 645 C C . SER A 1 93 ? 29.113 16.580 15.015 1.00 35.15 81 SER A C 1
ATOM 646 O O . SER A 1 93 ? 29.569 16.402 13.886 1.00 36.09 81 SER A O 1
ATOM 649 N N . ALA A 1 94 ? 27.956 17.203 15.234 1.00 35.92 82 ALA A N 1
ATOM 650 C CA . ALA A 1 94 ? 27.154 17.730 14.133 1.00 33.28 82 ALA A CA 1
ATOM 651 C C . ALA A 1 94 ? 27.946 18.775 13.365 1.00 33.58 82 ALA A C 1
ATOM 652 O O . ALA A 1 94 ? 27.792 18.911 12.153 1.00 33.76 82 ALA A O 1
ATOM 654 N N . PHE A 1 95 ? 28.795 19.511 14.074 1.00 31.46 83 PHE A N 1
ATOM 655 C CA . PHE A 1 95 ? 29.584 20.561 13.446 1.00 33.59 83 PHE A CA 1
ATOM 656 C C . PHE A 1 95 ? 30.730 20.083 12.565 1.00 32.31 83 PHE A C 1
ATOM 657 O O . PHE A 1 95 ? 31.384 20.889 11.905 1.00 31.89 83 PHE A O 1
ATOM 665 N N . ALA A 1 96 ? 30.978 18.778 12.558 1.00 34.86 84 ALA A N 1
ATOM 666 C CA . ALA A 1 96 ? 32.022 18.221 11.703 1.00 38.66 84 ALA A CA 1
ATOM 667 C C . ALA A 1 96 ? 31.559 18.401 10.249 1.00 40.55 84 ALA A C 1
ATOM 668 O O . ALA A 1 96 ? 32.332 18.221 9.306 1.00 41.98 84 ALA A O 1
ATOM 670 N N . ASP A 1 97 ? 30.287 18.764 10.091 1.00 40.30 85 ASP A N 1
ATOM 671 C CA . ASP A 1 97 ? 29.664 19.004 8.788 1.00 42.57 85 ASP A CA 1
ATOM 672 C C . ASP A 1 97 ? 29.906 20.459 8.411 1.00 45.71 85 ASP A C 1
ATOM 673 O O . ASP A 1 97 ? 29.246 21.357 8.942 1.00 46.23 85 ASP A O 1
ATOM 678 N N . GLU A 1 98 ? 30.841 20.695 7.494 1.00 44.47 86 GLU A N 1
ATOM 679 C CA . GLU A 1 98 ? 31.165 22.057 7.070 1.00 46.65 86 GLU A CA 1
ATOM 680 C C . GLU A 1 98 ? 29.962 22.906 6.686 1.00 40.98 86 GLU A C 1
ATOM 681 O O . GLU A 1 98 ? 29.850 24.052 7.106 1.00 46.93 86 GLU A O 1
ATOM 687 N N . VAL A 1 99 ? 29.075 22.355 5.868 1.00 40.30 87 VAL A N 1
ATOM 688 C CA . VAL A 1 99 ? 27.897 23.092 5.432 1.00 41.89 87 VAL A CA 1
ATOM 689 C C . VAL A 1 99 ? 27.065 23.546 6.622 1.00 37.67 87 VAL A C 1
ATOM 690 O O . VAL A 1 99 ? 26.729 24.726 6.748 1.00 38.15 87 VAL A O 1
ATOM 694 N N . PHE A 1 100 ? 26.724 22.606 7.493 1.00 39.72 88 PHE A N 1
ATOM 695 C CA . PHE A 1 100 ? 25.939 22.945 8.669 1.00 35.72 88 PHE A CA 1
ATOM 696 C C . PHE A 1 100 ? 26.691 23.948 9.543 1.00 34.85 88 PHE A C 1
ATOM 697 O O . PHE A 1 100 ? 26.125 24.949 9.989 1.00 32.23 88 PHE A O 1
ATOM 705 N N . ARG A 1 101 ? 27.971 23.677 9.783 1.00 39.06 89 ARG A N 1
ATOM 706 C CA . ARG A 1 101 ? 28.782 24.563 10.609 1.00 39.20 89 ARG A CA 1
ATOM 707 C C . ARG A 1 101 ? 28.730 25.992 10.080 1.00 40.59 89 ARG A C 1
ATOM 708 O O . ARG A 1 101 ? 28.497 26.942 10.835 1.00 34.40 89 ARG A O 1
ATOM 716 N N . GLU A 1 102 ? 28.942 26.142 8.776 1.00 43.88 90 GLU A N 1
ATOM 717 C CA . GLU A 1 102 ? 28.919 27.459 8.144 1.00 43.45 90 GLU A CA 1
ATOM 718 C C . GLU A 1 102 ? 27.551 28.107 8.357 1.00 38.63 90 GLU A C 1
ATOM 719 O O . GLU A 1 102 ? 27.449 29.265 8.752 1.00 37.90 90 GLU A O 1
ATOM 725 N N . ARG A 1 103 ? 26.500 27.343 8.098 1.00 38.02 91 ARG A N 1
ATOM 726 C CA . ARG A 1 103 ? 25.144 27.842 8.244 1.00 39.05 91 ARG A CA 1
ATOM 727 C C . ARG A 1 103 ? 24.820 28.240 9.682 1.00 38.16 91 ARG A C 1
ATOM 728 O O . ARG A 1 103 ? 24.280 29.321 9.932 1.00 36.65 91 ARG A O 1
ATOM 736 N N . PHE A 1 104 ? 25.164 27.371 10.628 1.00 37.64 92 PHE A N 1
ATOM 737 C CA . PHE A 1 104 ? 24.883 27.641 12.035 1.00 33.45 92 PHE A CA 1
ATOM 738 C C . PHE A 1 104 ? 25.420 28.988 12.494 1.00 31.98 92 PHE A C 1
ATOM 739 O O . PHE A 1 104 ? 24.671 29.841 12.963 1.00 31.38 92 PHE A O 1
ATOM 747 N N . PHE A 1 105 ? 26.723 29.191 12.351 1.00 32.91 93 PHE A N 1
ATOM 748 C CA . PHE A 1 105 ? 27.312 30.440 12.800 1.00 35.26 93 PHE A CA 1
ATOM 749 C C . PHE A 1 105 ? 26.920 31.646 11.963 1.00 36.51 93 PHE A C 1
ATOM 750 O O . PHE A 1 105 ? 27.058 32.786 12.405 1.00 37.38 93 PHE A O 1
ATOM 758 N N . SER A 1 106 ? 26.420 31.398 10.759 1.00 40.25 94 SER A N 1
ATOM 759 C CA . SER A 1 106 ? 25.973 32.490 9.902 1.00 44.77 94 SER A CA 1
ATOM 760 C C . SER A 1 106 ? 24.716 33.045 10.568 1.00 40.03 94 SER A C 1
ATOM 761 O O . SER A 1 106 ? 24.584 34.252 10.774 1.00 42.07 94 SER A O 1
ATOM 764 N N . GLU A 1 107 ? 23.806 32.143 10.920 1.00 43.01 95 GLU A N 1
ATOM 765 C CA . GLU A 1 107 ? 22.551 32.515 11.571 1.00 45.29 95 GLU A CA 1
ATOM 766 C C . GLU A 1 107 ? 22.812 33.197 12.912 1.00 43.94 95 GLU A C 1
ATOM 767 O O . GLU A 1 107 ? 22.173 34.194 13.257 1.00 41.09 95 GLU A O 1
ATOM 773 N N . LEU A 1 108 ? 23.760 32.646 13.664 1.00 43.86 96 LEU A N 1
ATOM 774 C CA . LEU A 1 108 ? 24.098 33.160 14.985 1.00 42.18 96 LEU A CA 1
ATOM 775 C C . LEU A 1 108 ? 24.439 34.639 15.030 1.00 45.24 96 LEU A C 1
ATOM 776 O O . LEU A 1 108 ? 24.073 35.336 15.979 1.00 39.54 96 LEU A O 1
ATOM 781 N N . LYS A 1 109 ? 25.150 35.120 14.014 1.00 49.80 97 LYS A N 1
ATOM 782 C CA . LYS A 1 109 ? 25.539 36.526 13.966 1.00 50.86 97 LYS A CA 1
ATOM 783 C C . LYS A 1 109 ? 24.300 37.410 13.986 1.00 50.36 97 LYS A C 1
ATOM 784 O O . LYS A 1 109 ? 24.329 38.533 14.491 1.00 55.94 97 LYS A O 1
ATOM 790 N N . ASN A 1 110 ? 23.206 36.888 13.447 1.00 53.52 98 ASN A N 1
ATOM 791 C CA . ASN A 1 110 ? 21.950 37.628 13.383 1.00 53.74 98 ASN A CA 1
ATOM 792 C C . ASN A 1 110 ? 20.988 37.149 14.472 1.00 53.19 98 ASN A C 1
ATOM 793 O O . ASN A 1 110 ? 19.810 37.517 14.483 1.00 46.54 98 ASN A O 1
ATOM 798 N N . SER A 1 111 ? 21.503 36.338 15.392 1.00 48.31 99 SER A N 1
ATOM 799 C CA . SER A 1 111 ? 20.693 35.763 16.466 1.00 43.83 99 SER A CA 1
ATOM 800 C C . SER A 1 111 ? 20.675 36.506 17.801 1.00 38.99 99 SER A C 1
ATOM 801 O O . SER A 1 111 ? 21.671 37.089 18.218 1.00 41.67 99 SER A O 1
ATOM 804 N N . PRO A 1 112 ? 19.517 36.502 18.483 1.00 35.09 100 PRO A N 1
ATOM 805 C CA . PRO A 1 112 ? 19.374 37.166 19.777 1.00 32.72 100 PRO A CA 1
ATOM 806 C C . PRO A 1 112 ? 19.800 36.167 20.864 1.00 32.67 100 PRO A C 1
ATOM 807 O O . PRO A 1 112 ? 19.756 36.467 22.053 1.00 34.57 100 PRO A O 1
ATOM 811 N N . ALA A 1 113 ? 20.206 34.981 20.428 1.00 30.92 101 ALA A N 1
ATOM 812 C CA . ALA A 1 113 ? 20.621 33.915 21.330 1.00 27.72 101 ALA A CA 1
ATOM 813 C C . ALA A 1 113 ? 22.105 33.909 21.683 1.00 32.39 101 ALA A C 1
ATOM 814 O O . ALA A 1 113 ? 22.914 34.664 21.132 1.00 25.17 101 ALA A O 1
ATOM 816 N N . ARG A 1 114 ? 22.451 33.030 22.619 1.00 28.30 102 ARG A N 1
ATOM 817 C CA . ARG A 1 114 ? 23.820 32.882 23.071 1.00 28.83 102 ARG A CA 1
ATOM 818 C C . ARG A 1 114 ? 24.104 31.389 23.122 1.00 27.17 102 ARG A C 1
ATOM 819 O O . ARG A 1 114 ? 23.348 30.631 23.721 1.00 27.21 102 ARG A O 1
ATOM 827 N N . VAL A 1 115 ? 25.196 30.964 22.505 1.00 27.46 103 VAL A N 1
ATOM 828 C CA . VAL A 1 115 ? 25.510 29.550 22.467 1.00 23.50 103 VAL A CA 1
ATOM 829 C C . VAL A 1 115 ? 26.643 29.153 23.400 1.00 27.08 103 VAL A C 1
ATOM 830 O O . VAL A 1 115 ? 27.676 29.824 23.470 1.00 23.75 103 VAL A O 1
ATOM 834 N N . PHE A 1 116 ? 26.420 28.058 24.121 1.00 23.17 104 PHE A N 1
ATOM 835 C CA . PHE A 1 116 ? 27.407 27.538 25.060 1.00 26.76 104 PHE A CA 1
ATOM 836 C C . PHE A 1 116 ? 27.802 26.130 24.651 1.00 23.05 104 PHE A C 1
ATOM 837 O O . PHE A 1 116 ? 26.942 25.300 24.341 1.00 20.55 104 PHE A O 1
ATOM 845 N N . PHE A 1 117 ? 29.108 25.869 24.643 1.00 21.82 105 PHE A N 1
ATOM 846 C CA . PHE A 1 117 ? 29.623 24.549 24.318 1.00 23.32 105 PHE A CA 1
ATOM 847 C C . PHE A 1 117 ? 30.384 24.066 25.540 1.00 23.60 105 PHE A C 1
ATOM 848 O O . PHE A 1 117 ? 31.584 24.289 25.650 1.00 21.09 105 PHE A O 1
ATOM 856 N N . PRO A 1 118 ? 29.684 23.443 26.502 1.00 23.67 106 PRO A N 1
ATOM 857 C CA . PRO A 1 118 ? 30.382 22.960 27.693 1.00 24.06 106 PRO A CA 1
ATOM 858 C C . PRO A 1 118 ? 31.415 21.899 27.308 1.00 20.34 106 PRO A C 1
ATOM 859 O O . PRO A 1 118 ? 31.293 21.244 26.274 1.00 21.92 106 PRO A O 1
ATOM 863 N N . SER A 1 119 ? 32.440 21.742 28.135 1.00 22.63 107 SER A N 1
ATOM 864 C CA . SER A 1 119 ?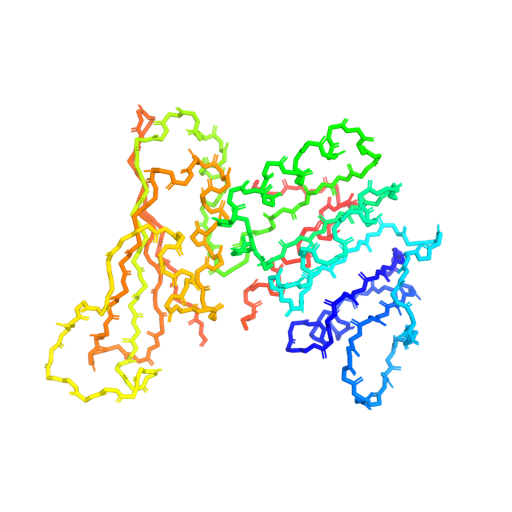 33.502 20.798 27.821 1.00 21.33 107 SER A CA 1
ATOM 865 C C . SER A 1 119 ? 33.048 19.358 27.784 1.00 20.71 107 SER A C 1
ATOM 866 O O . SER A 1 119 ? 33.698 18.523 27.174 1.00 21.51 107 SER A O 1
ATOM 869 N N . GLY A 1 120 ? 31.928 19.058 28.436 1.00 23.59 108 GLY A N 1
ATOM 870 C CA . GLY A 1 120 ? 31.417 17.699 28.401 1.00 20.20 108 GLY A CA 1
ATOM 871 C C . GLY A 1 120 ? 32.282 16.594 28.989 1.00 18.63 108 GLY A C 1
ATOM 872 O O . GLY A 1 120 ? 32.622 16.635 30.165 1.00 21.95 108 GLY A O 1
ATOM 873 N N . ALA A 1 121 ? 32.637 15.602 28.176 1.00 22.26 109 ALA A N 1
ATOM 874 C CA . ALA A 1 121 ? 33.431 14.482 28.679 1.00 25.62 109 ALA A CA 1
ATOM 875 C C . ALA A 1 121 ? 34.927 14.767 28.849 1.00 27.16 109 ALA A C 1
ATOM 876 O O . ALA A 1 121 ? 35.663 13.926 29.352 1.00 24.96 109 ALA A O 1
ATOM 878 N N . ILE A 1 122 ? 35.393 15.940 28.428 1.00 27.22 110 ILE A N 1
ATOM 879 C CA . ILE A 1 122 ? 36.808 16.233 28.620 1.00 23.61 110 ILE A CA 1
ATOM 880 C C . ILE A 1 122 ? 37.032 17.535 29.354 1.00 22.78 110 ILE A C 1
ATOM 881 O O . ILE A 1 122 ? 36.086 18.171 29.814 1.00 24.90 110 ILE A O 1
ATOM 886 N N . GLY A 1 123 ? 38.298 17.928 29.465 1.00 24.16 111 GLY A N 1
ATOM 887 C CA . GLY A 1 123 ? 38.629 19.153 30.161 1.00 20.58 111 GLY A CA 1
ATOM 888 C C . GLY A 1 123 ? 39.825 19.832 29.532 1.00 24.47 111 GLY A C 1
ATOM 889 O O . GLY A 1 123 ? 40.401 19.320 28.567 1.00 19.78 111 GLY A O 1
ATOM 890 N N . GLY A 1 124 ? 40.196 20.984 30.084 1.00 25.88 112 GLY A N 1
ATOM 891 C CA . GLY A 1 124 ? 41.324 21.722 29.564 1.00 22.92 112 GLY A CA 1
ATOM 892 C C . GLY A 1 124 ? 40.868 22.671 28.486 1.00 25.24 112 GLY A C 1
ATOM 893 O O . GLY A 1 124 ? 41.691 23.325 27.845 1.00 25.22 112 GLY A O 1
ATOM 894 N N . LEU A 1 125 ? 39.560 22.761 28.268 1.00 22.25 113 LEU A N 1
ATOM 895 C CA . LEU A 1 125 ? 39.070 23.672 27.244 1.00 22.28 113 LEU A CA 1
ATOM 896 C C . LEU A 1 125 ? 39.159 25.132 27.697 1.00 23.28 113 LEU A C 1
ATOM 897 O O . LEU A 1 125 ? 38.985 26.042 26.887 1.00 24.69 113 LEU A O 1
ATOM 902 N N . ASP A 1 126 ? 39.429 25.361 28.985 1.00 23.26 114 ASP A N 1
ATOM 903 C CA . ASP A 1 126 ? 39.619 26.734 29.446 1.00 21.70 114 ASP A CA 1
ATOM 904 C C . ASP A 1 126 ? 40.928 27.208 28.800 1.00 23.83 114 ASP A C 1
ATOM 905 O O . ASP A 1 126 ? 40.994 28.281 28.177 1.00 22.94 114 ASP A O 1
ATOM 910 N N . VAL A 1 127 ? 41.966 26.385 28.911 1.00 22.83 115 VAL A N 1
ATOM 911 C CA . VAL A 1 127 ? 43.253 26.730 28.316 1.00 20.92 115 VAL A CA 1
ATOM 912 C C . VAL A 1 127 ? 43.161 26.834 26.803 1.00 21.23 115 VAL A C 1
ATOM 913 O O . VAL A 1 127 ? 43.593 27.826 26.214 1.00 20.59 115 VAL A O 1
ATOM 917 N N . LEU A 1 128 ? 42.583 25.813 26.175 1.00 20.16 116 LEU A N 1
ATOM 918 C CA . LEU A 1 128 ? 42.462 25.786 24.731 1.00 20.93 116 LEU A CA 1
ATOM 919 C C . LEU A 1 128 ? 41.752 26.980 24.108 1.00 20.82 116 LEU A C 1
ATOM 920 O O . LEU A 1 128 ? 42.205 27.518 23.096 1.00 18.08 116 LEU A O 1
ATOM 925 N N . SER A 1 129 ? 40.634 27.404 24.687 1.00 22.56 117 SER A N 1
ATOM 926 C CA . SER A 1 129 ? 39.920 28.527 24.093 1.00 24.79 117 SER A CA 1
ATOM 927 C C . SER A 1 129 ? 40.658 29.825 24.354 1.00 22.43 117 SER A C 1
ATOM 928 O O . SER A 1 129 ? 40.493 30.792 23.618 1.00 25.81 117 SER A O 1
ATOM 931 N N . SER A 1 130 ? 41.477 29.846 25.395 1.00 18.91 118 SER A N 1
ATOM 932 C CA . SER A 1 130 ? 42.249 31.045 25.732 1.00 22.08 118 SER A CA 1
ATOM 933 C C . SER A 1 130 ? 43.369 31.305 24.725 1.00 22.32 118 SER A C 1
ATOM 934 O O . SER A 1 130 ? 43.640 32.453 24.368 1.00 17.79 118 SER A O 1
ATOM 937 N N . ILE A 1 131 ? 44.021 30.239 24.270 1.00 21.64 119 ILE A N 1
ATOM 938 C CA . ILE A 1 131 ? 45.138 30.395 23.332 1.00 21.89 119 ILE A CA 1
ATOM 939 C C . ILE A 1 131 ? 44.883 29.830 21.945 1.00 21.94 119 ILE A C 1
ATOM 940 O O . ILE A 1 131 ? 45.830 29.607 21.186 1.00 20.35 119 ILE A O 1
ATOM 945 N N . LYS A 1 132 ? 43.612 29.640 21.602 1.00 19.00 120 LYS A N 1
ATOM 946 C CA . LYS A 1 132 ? 43.217 29.051 20.326 1.00 23.18 120 LYS A CA 1
ATOM 947 C C . LYS A 1 132 ? 43.964 29.519 19.075 1.00 24.27 120 LYS A C 1
ATOM 948 O O . LYS A 1 132 ? 44.309 28.707 18.229 1.00 21.78 120 LYS A O 1
ATOM 954 N N . ASP A 1 133 ? 44.195 30.819 18.951 1.00 22.88 121 ASP A N 1
ATOM 955 C CA . ASP A 1 133 ? 44.884 31.349 17.784 1.00 22.80 121 ASP A CA 1
ATOM 956 C C . ASP A 1 133 ? 46.329 30.881 17.649 1.00 14.24 121 ASP A C 1
ATOM 957 O O . ASP A 1 133 ? 46.870 30.880 16.544 1.00 19.64 121 ASP A O 1
ATOM 962 N N . PHE A 1 134 ? 46.953 30.498 18.761 1.00 16.14 122 PHE A N 1
ATOM 963 C CA . PHE A 1 134 ? 48.358 30.078 18.766 1.00 16.26 122 PHE A CA 1
ATOM 964 C C . PHE A 1 134 ? 48.557 28.571 18.702 1.00 14.99 122 PHE A C 1
ATOM 965 O O . PHE A 1 134 ? 49.686 28.084 18.741 1.00 15.07 122 PHE A O 1
ATOM 973 N N . VAL A 1 135 ? 47.459 27.843 18.648 1.00 13.85 123 VAL A N 1
ATOM 974 C CA . VAL A 1 135 ? 47.525 26.384 18.626 1.00 13.27 123 VAL A CA 1
ATOM 975 C C . VAL A 1 135 ? 48.034 25.852 17.292 1.00 15.21 123 VAL A C 1
ATOM 976 O O . VAL A 1 135 ? 47.496 26.174 16.236 1.00 15.27 123 VAL A O 1
ATOM 980 N N . LYS A 1 136 ? 49.082 25.041 17.349 1.00 15.34 124 LYS A N 1
ATOM 981 C CA . LYS A 1 136 ? 49.654 24.461 16.144 1.00 18.43 124 LYS A CA 1
ATOM 982 C C . LYS A 1 136 ? 48.920 23.186 15.773 1.00 18.35 124 LYS A C 1
ATOM 983 O O . LYS A 1 136 ? 48.590 22.950 14.608 1.00 18.41 124 LYS A O 1
ATOM 989 N N . ASN A 1 137 ? 48.654 22.354 16.767 1.00 17.99 125 ASN A N 1
ATOM 990 C CA . ASN A 1 137 ? 47.914 21.131 16.502 1.00 19.90 125 ASN A CA 1
ATOM 991 C C . ASN A 1 137 ? 47.406 20.567 17.814 1.00 15.71 125 ASN A C 1
ATOM 992 O O . ASN A 1 137 ? 47.898 20.917 18.893 1.00 17.20 125 ASN A O 1
ATOM 997 N N . VAL A 1 138 ? 46.382 19.736 17.711 1.00 16.57 126 VAL A N 1
ATOM 998 C CA . VAL A 1 138 ? 45.832 19.067 18.869 1.00 15.85 126 VAL A CA 1
ATOM 999 C C . VAL A 1 138 ? 45.664 17.621 18.427 1.00 20.79 126 VAL A C 1
ATOM 1000 O O . VAL A 1 138 ? 45.082 17.364 17.378 1.00 17.23 126 VAL A O 1
ATOM 1004 N N . ARG A 1 139 ? 46.201 16.700 19.216 1.00 17.05 127 ARG A N 1
ATOM 1005 C CA . ARG A 1 139 ? 46.070 15.273 18.926 1.00 22.37 127 ARG A CA 1
ATOM 1006 C C . ARG A 1 139 ? 45.247 14.704 20.068 1.00 25.22 127 ARG A C 1
ATOM 1007 O O . ARG A 1 139 ? 45.590 14.900 21.235 1.00 27.30 127 ARG A O 1
ATOM 1015 N N . ILE A 1 140 ? 44.136 14.062 19.748 1.00 17.37 128 ILE A N 1
ATOM 1016 C CA . ILE A 1 140 ? 43.331 13.475 20.796 1.00 21.35 128 ILE A CA 1
ATOM 1017 C C . ILE A 1 140 ? 43.294 11.974 20.604 1.00 26.85 128 ILE A C 1
ATOM 1018 O O . ILE A 1 140 ? 42.982 11.463 19.517 1.00 21.86 128 ILE A O 1
ATOM 1023 N N . GLU A 1 141 ? 43.659 11.271 21.665 1.00 24.97 129 GLU A N 1
ATOM 1024 C CA . GLU A 1 141 ? 43.692 9.825 21.625 1.00 25.75 129 GLU A CA 1
ATOM 1025 C C . GLU A 1 141 ? 42.677 9.268 22.610 1.00 26.81 129 GLU A C 1
ATOM 1026 O O . GLU A 1 141 ? 42.615 9.695 23.766 1.00 24.51 129 GLU A O 1
ATOM 1032 N N . THR A 1 142 ? 41.856 8.344 22.128 1.00 22.55 130 THR A N 1
ATOM 1033 C CA . THR A 1 142 ? 40.861 7.685 22.954 1.00 21.23 130 THR A CA 1
ATOM 1034 C C . THR A 1 142 ? 41.308 6.232 23.017 1.00 25.17 130 THR A C 1
ATOM 1035 O O . THR A 1 142 ? 41.457 5.571 21.979 1.00 23.55 130 THR A O 1
ATOM 1039 N N . ILE A 1 143 ? 41.558 5.746 24.225 1.00 26.06 131 ILE A N 1
ATOM 1040 C CA . ILE A 1 143 ? 42.004 4.369 24.406 1.00 23.30 131 ILE A CA 1
ATOM 1041 C C . ILE A 1 143 ? 40.843 3.636 25.054 1.00 25.24 131 ILE A C 1
ATOM 1042 O O . ILE A 1 143 ? 40.330 4.070 26.089 1.00 22.40 131 ILE A O 1
ATOM 1047 N N . LYS A 1 144 ? 40.426 2.535 24.436 1.00 24.05 132 LYS A N 1
ATOM 1048 C CA . LYS A 1 144 ? 39.285 1.767 24.928 1.00 27.22 132 LYS A CA 1
ATOM 1049 C C . LYS A 1 144 ? 39.576 0.277 25.124 1.00 26.82 132 LYS A C 1
ATOM 1050 O O . LYS A 1 144 ? 40.511 -0.277 24.539 1.00 21.83 132 LYS A O 1
ATOM 1056 N N . PRO A 1 145 ? 38.781 -0.390 25.976 1.00 26.28 133 PRO A N 1
ATOM 1057 C CA . PRO A 1 145 ? 39.009 -1.825 26.184 1.00 25.91 133 PRO A CA 1
ATOM 1058 C C . PRO A 1 145 ? 38.534 -2.492 24.890 1.00 21.55 133 PRO A C 1
ATOM 1059 O O . PRO A 1 145 ? 37.509 -2.098 24.327 1.00 21.69 133 PRO A O 1
ATOM 1063 N N . PRO A 1 146 ? 39.283 -3.481 24.387 1.00 21.34 134 PRO A N 1
ATOM 1064 C CA . PRO A 1 146 ? 38.890 -4.166 23.147 1.00 25.55 134 PRO A CA 1
ATOM 1065 C C . PRO A 1 146 ? 37.442 -4.654 23.204 1.00 29.74 134 PRO A C 1
ATOM 1066 O O . PRO A 1 146 ? 36.710 -4.614 22.207 1.00 27.65 134 PRO A O 1
ATOM 1070 N N . LYS A 1 147 ? 37.037 -5.104 24.387 1.00 30.92 135 LYS A N 1
ATOM 1071 C CA . LYS A 1 147 ? 35.688 -5.602 24.595 1.00 36.65 135 LYS A CA 1
ATOM 1072 C C . LYS A 1 147 ? 34.656 -4.593 24.088 1.00 37.02 135 LYS A C 1
ATOM 1073 O O . LYS A 1 147 ? 33.708 -4.968 23.409 1.00 32.87 135 LYS A O 1
ATOM 1079 N N . SER A 1 148 ? 34.855 -3.311 24.397 1.00 38.00 136 SER A N 1
ATOM 1080 C CA . SER A 1 148 ? 33.922 -2.272 23.960 1.00 36.62 136 SER A CA 1
ATOM 1081 C C . SER A 1 148 ? 33.834 -2.185 22.438 1.00 39.76 136 SER A C 1
ATOM 1082 O O . SER A 1 148 ? 32.919 -1.563 21.897 1.00 42.59 136 SER A O 1
A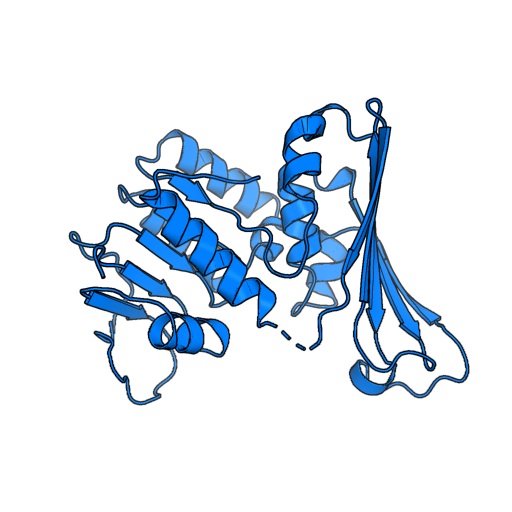TOM 1085 N N . LEU A 1 149 ? 34.791 -2.801 21.752 1.00 41.24 137 LEU A N 1
ATOM 1086 C CA . LEU A 1 149 ? 34.829 -2.801 20.291 1.00 44.05 137 LEU A CA 1
ATOM 1087 C C . LEU A 1 149 ? 34.530 -4.200 19.765 1.00 43.30 137 LEU A C 1
ATOM 1088 O O . LEU A 1 149 ? 34.533 -4.435 18.559 1.00 43.75 137 LEU A O 1
ATOM 1093 N N . GLY A 1 150 ? 34.282 -5.126 20.682 1.00 42.40 138 GLY A N 1
ATOM 1094 C CA . GLY A 1 150 ? 33.994 -6.496 20.297 1.00 44.98 138 GLY A CA 1
ATOM 1095 C C . GLY A 1 150 ? 35.196 -7.174 19.667 1.00 43.17 138 GLY A C 1
ATOM 1096 O O . GLY A 1 150 ? 35.047 -8.009 18.779 1.00 41.27 138 GLY A O 1
ATOM 1097 N N . LEU A 1 151 ? 36.389 -6.814 20.131 1.00 37.83 139 LEU A N 1
ATOM 1098 C CA . LEU A 1 151 ? 37.621 -7.387 19.609 1.00 34.63 139 LEU A CA 1
ATOM 1099 C C . LEU A 1 151 ? 38.349 -8.171 20.691 1.00 41.18 139 LEU A C 1
ATOM 1100 O O . LEU A 1 151 ? 38.171 -7.924 21.887 1.00 40.66 139 LEU A O 1
ATOM 1105 N N . ASP A 1 152 ? 39.161 -9.131 20.272 1.00 37.90 140 ASP A N 1
ATOM 1106 C CA . ASP A 1 152 ? 39.956 -9.895 21.218 1.00 43.89 140 ASP A CA 1
ATOM 1107 C C . ASP A 1 152 ? 41.373 -9.649 20.715 1.00 40.24 140 ASP A C 1
ATOM 1108 O O . ASP A 1 152 ? 41.732 -10.031 19.595 1.00 39.03 140 ASP A O 1
ATOM 1113 N N . LEU A 1 153 ? 42.162 -8.978 21.545 1.00 32.73 141 LEU A N 1
ATOM 1114 C CA . LEU A 1 153 ? 43.514 -8.602 21.182 1.00 32.85 141 LEU A CA 1
ATOM 1115 C C . LEU A 1 153 ? 44.537 -8.967 22.235 1.00 34.32 141 LEU A C 1
ATOM 1116 O O . LEU A 1 153 ? 44.263 -8.926 23.443 1.00 30.48 141 LEU A O 1
ATOM 1121 N N . LYS A 1 154 ? 45.737 -9.290 21.767 1.00 29.87 142 LYS A N 1
ATOM 1122 C CA . LYS A 1 154 ? 46.828 -9.635 22.656 1.00 31.64 142 LYS A CA 1
ATOM 1123 C C . LYS A 1 154 ? 47.671 -8.387 22.913 1.00 26.11 142 LYS A C 1
ATOM 1124 O O . LYS A 1 154 ? 48.481 -8.365 23.840 1.00 28.73 142 LYS A O 1
ATOM 1130 N N . GLY A 1 155 ? 47.474 -7.348 22.095 1.00 26.88 143 GLY A N 1
ATOM 1131 C CA . GLY A 1 155 ? 48.226 -6.109 22.269 1.00 22.58 143 GLY A CA 1
ATOM 1132 C C . GLY A 1 155 ? 47.495 -4.868 21.773 1.00 22.36 143 GLY A C 1
ATOM 1133 O O . GLY A 1 155 ? 46.546 -4.973 20.994 1.00 26.78 143 GLY A O 1
ATOM 1134 N N . LYS A 1 156 ? 47.926 -3.682 22.204 1.00 24.91 144 LYS A N 1
ATOM 1135 C CA . LYS A 1 156 ? 47.246 -2.465 21.754 1.00 22.26 144 LYS A CA 1
ATOM 1136 C C . LYS A 1 156 ? 47.289 -2.317 20.240 1.00 20.86 144 LYS A C 1
ATOM 1137 O O . LYS A 1 156 ? 48.294 -2.593 19.588 1.00 22.15 144 LYS A O 1
ATOM 1143 N N . THR A 1 157 ? 46.172 -1.860 19.695 1.00 23.49 145 THR A N 1
ATOM 1144 C CA . THR A 1 157 ? 46.001 -1.736 18.262 1.00 20.90 145 THR A CA 1
ATOM 1145 C C . THR A 1 157 ? 45.248 -0.474 17.893 1.00 18.61 145 THR A C 1
ATOM 1146 O O . THR A 1 157 ? 44.252 -0.129 18.525 1.00 19.47 145 THR A O 1
ATOM 1150 N N . VAL A 1 158 ? 45.725 0.215 16.860 1.00 20.05 146 VAL A N 1
ATOM 1151 C CA . VAL A 1 158 ? 45.069 1.429 16.399 1.00 20.61 146 VAL A CA 1
ATOM 1152 C C . VAL A 1 158 ? 43.914 0.976 15.540 1.00 22.23 146 VAL A C 1
ATOM 1153 O O . VAL A 1 158 ? 44.103 0.162 14.645 1.00 21.39 146 VAL A O 1
ATOM 1157 N N . VAL A 1 159 ? 42.715 1.484 15.807 1.00 18.35 147 VAL A N 1
ATOM 1158 C CA . VAL A 1 159 ? 41.573 1.078 15.013 1.00 21.95 147 VAL A CA 1
ATOM 1159 C C . VAL A 1 159 ? 41.132 2.214 14.114 1.00 25.10 147 VAL A C 1
ATOM 1160 O O . VAL A 1 159 ? 40.323 2.014 13.211 1.00 23.48 147 VAL A O 1
ATOM 1164 N N . PHE A 1 160 ? 41.686 3.405 14.349 1.00 20.40 148 PHE A N 1
ATOM 1165 C CA . PHE A 1 160 ? 41.371 4.569 13.535 1.00 20.93 148 PHE A CA 1
ATOM 1166 C C . PHE A 1 160 ? 42.316 5.725 13.781 1.00 21.61 148 PHE A C 1
ATOM 1167 O O . PHE A 1 160 ? 42.735 5.962 14.910 1.00 20.62 148 PHE A O 1
ATOM 1175 N N . GLU A 1 161 ? 42.648 6.431 12.704 1.00 22.68 149 GLU A N 1
ATOM 1176 C CA . GLU A 1 161 ? 43.495 7.609 12.782 1.00 26.39 149 GLU A CA 1
ATOM 1177 C C . GLU A 1 161 ? 43.143 8.508 11.610 1.00 30.15 149 GLU A C 1
ATOM 1178 O O . GLU A 1 161 ? 43.166 8.073 10.454 1.00 26.90 149 GLU A O 1
ATOM 1184 N N . GLY A 1 162 ? 42.797 9.757 11.918 1.00 24.52 150 GLY A N 1
ATOM 1185 C CA . GLY A 1 162 ? 42.428 10.694 10.873 1.00 24.83 150 GLY A CA 1
ATOM 1186 C C . GLY A 1 162 ? 41.748 11.942 11.410 1.00 26.39 150 GLY A C 1
ATOM 1187 O O . GLY A 1 162 ? 41.912 12.309 12.583 1.00 20.96 150 GLY A O 1
ATOM 1188 N N . SER A 1 163 ? 40.969 12.581 10.541 1.00 27.61 151 SER A N 1
ATOM 1189 C CA . SER A 1 163 ? 40.260 13.814 10.860 1.00 24.89 151 SER A CA 1
ATOM 1190 C C . SER A 1 163 ? 39.030 13.554 11.709 1.00 26.66 151 SER A C 1
ATOM 1191 O O . SER A 1 163 ? 38.567 12.422 11.827 1.00 28.21 151 SER A O 1
ATOM 1194 N N . VAL A 1 164 ? 38.496 14.619 12.293 1.00 22.60 152 VAL A N 1
ATOM 1195 C CA . VAL A 1 164 ? 37.304 14.509 13.112 1.00 27.35 152 VAL A CA 1
ATOM 1196 C C . VAL A 1 164 ? 36.137 14.098 12.211 1.00 31.67 152 VAL A C 1
ATOM 1197 O O . VAL A 1 164 ? 35.327 13.251 12.580 1.00 29.71 152 VAL A O 1
ATOM 1201 N N . GLU A 1 165 ? 36.063 14.672 11.015 1.00 34.57 153 GLU A N 1
ATOM 1202 C CA . GLU A 1 165 ? 34.966 14.326 10.115 1.00 39.88 153 GLU A CA 1
ATOM 1203 C C . GLU A 1 165 ? 34.951 12.838 9.786 1.00 38.88 153 GLU A C 1
ATOM 1204 O O . GLU A 1 165 ? 33.894 12.208 9.790 1.00 41.22 153 GLU A O 1
ATOM 1210 N N . GLU A 1 166 ? 36.119 12.274 9.507 1.00 36.98 154 GLU A N 1
ATOM 1211 C CA . GLU A 1 166 ? 36.202 10.855 9.181 1.00 39.02 154 GLU A CA 1
ATOM 1212 C C . GLU A 1 166 ? 35.831 9.972 10.368 1.00 40.51 154 GLU A C 1
ATOM 1213 O O . GLU A 1 166 ? 35.155 8.956 10.202 1.00 41.23 154 GLU A O 1
ATOM 1219 N N . ALA A 1 167 ? 36.268 10.359 11.564 1.00 38.81 155 ALA A N 1
ATOM 1220 C CA . ALA A 1 167 ? 35.988 9.575 12.761 1.00 39.81 155 ALA A CA 1
ATOM 1221 C C . ALA A 1 167 ? 34.509 9.588 13.112 1.00 42.62 155 ALA A C 1
ATOM 1222 O O . ALA A 1 167 ? 33.955 8.575 13.541 1.00 44.79 155 ALA A O 1
ATOM 1224 N N . SER A 1 168 ? 33.871 10.735 12.925 1.00 45.36 156 SER A N 1
ATOM 1225 C CA . SER A 1 168 ? 32.456 10.865 13.236 1.00 52.28 156 SER A CA 1
ATOM 1226 C C . SER A 1 168 ? 31.613 9.971 12.329 1.00 53.93 156 SER A C 1
ATOM 1227 O O . SER A 1 168 ? 30.552 9.490 12.729 1.00 54.46 156 SER A O 1
ATOM 1230 N N . LYS A 1 169 ? 32.087 9.750 11.108 1.00 53.23 157 LYS A N 1
ATOM 1231 C CA . LYS A 1 169 ? 31.365 8.908 10.166 1.00 57.04 157 LYS A CA 1
ATOM 1232 C C . LYS A 1 169 ? 31.474 7.437 10.560 1.00 57.33 157 LYS A C 1
ATOM 1233 O O . LYS A 1 169 ? 30.485 6.709 10.551 1.00 57.66 157 LYS A O 1
ATOM 1239 N N . LEU A 1 170 ? 32.679 7.005 10.913 1.00 57.14 158 LEU A N 1
ATOM 1240 C CA . LEU A 1 170 ? 32.896 5.617 11.291 1.00 57.51 158 LEU A CA 1
ATOM 1241 C C . LEU A 1 170 ? 32.451 5.296 12.713 1.00 56.12 158 LEU A C 1
ATOM 1242 O O . LEU A 1 170 ? 32.157 4.144 13.033 1.00 52.76 158 LEU A O 1
ATOM 1247 N N . PHE A 1 171 ? 32.391 6.315 13.561 1.00 56.32 159 PHE A N 1
ATOM 1248 C CA . PHE A 1 171 ? 31.973 6.128 14.943 1.00 57.13 159 PHE A CA 1
ATOM 1249 C C . PHE A 1 171 ? 30.893 7.142 15.289 1.00 59.88 159 PHE A C 1
ATOM 1250 O O . PHE A 1 171 ? 31.040 7.924 16.226 1.00 57.74 159 PHE A O 1
ATOM 1258 N N . PRO A 1 172 ? 29.779 7.127 14.535 1.00 63.46 160 PRO A N 1
ATOM 1259 C CA . PRO A 1 172 ? 28.638 8.033 14.722 1.00 65.98 160 PRO A CA 1
ATOM 1260 C C . PRO A 1 172 ? 28.344 8.325 16.189 1.00 68.73 160 PRO A C 1
ATOM 1261 O O . PRO A 1 172 ? 27.760 9.354 16.523 1.00 70.28 160 PRO A O 1
ATOM 1265 N N . ARG A 1 173 ? 28.760 7.403 17.052 1.00 69.38 161 ARG A N 1
ATOM 1266 C CA . ARG A 1 173 ? 28.576 7.521 18.494 1.00 68.18 161 ARG A CA 1
ATOM 1267 C C . ARG A 1 173 ? 29.453 8.630 19.079 1.00 66.77 161 ARG A C 1
ATOM 1268 O O . ARG A 1 173 ? 28.986 9.726 19.391 1.00 62.78 161 ARG A O 1
ATOM 1276 N N . ASN A 1 174 ? 30.734 8.311 19.220 1.00 64.75 162 ASN A N 1
ATOM 1277 C CA . ASN A 1 174 ? 31.743 9.204 19.775 1.00 65.11 162 ASN A CA 1
ATOM 1278 C C . ASN A 1 174 ? 32.017 10.430 18.899 1.00 61.90 162 ASN A C 1
ATOM 1279 O O . ASN A 1 174 ? 31.153 10.889 18.146 1.00 61.46 162 ASN A O 1
ATOM 1284 N N . ILE A 1 175 ? 33.241 10.939 19.016 1.00 54.97 163 ILE A N 1
ATOM 1285 C CA . ILE A 1 175 ? 33.723 12.095 18.269 1.00 48.13 163 ILE A CA 1
ATOM 1286 C C . ILE A 1 175 ? 33.120 13.454 18.650 1.00 43.38 163 ILE A C 1
ATOM 1287 O O . ILE A 1 175 ? 33.329 14.441 17.950 1.00 42.15 163 ILE A O 1
ATOM 1292 N N . ASN A 1 176 ? 32.379 13.539 19.748 1.00 37.89 164 ASN A N 1
ATOM 1293 C CA . ASN A 1 176 ? 31.829 14.847 20.104 1.00 31.86 164 ASN A CA 1
ATOM 1294 C C . ASN A 1 176 ? 32.928 15.727 20.697 1.00 29.24 164 ASN A C 1
ATOM 1295 O O . ASN A 1 176 ? 33.072 16.895 20.333 1.00 34.05 164 ASN A O 1
ATOM 1300 N N . VAL A 1 177 ? 33.704 15.152 21.605 1.00 32.63 165 VAL A N 1
ATOM 1301 C CA . VAL A 1 177 ? 34.790 15.866 22.263 1.00 34.82 165 VAL A CA 1
ATOM 1302 C C . VAL A 1 177 ? 35.781 16.443 21.255 1.00 34.63 165 VAL A C 1
ATOM 1303 O O . VAL A 1 177 ? 36.263 17.577 21.403 1.00 29.66 165 VAL A O 1
ATOM 1307 N N . ALA A 1 178 ? 36.085 15.655 20.233 1.00 25.32 166 ALA A N 1
ATOM 1308 C CA . ALA A 1 178 ? 37.018 16.092 19.212 1.00 25.11 166 ALA A CA 1
ATOM 1309 C C . ALA A 1 178 ? 36.399 17.219 18.390 1.00 26.80 166 ALA A C 1
ATOM 1310 O O . ALA A 1 178 ? 37.100 18.124 17.964 1.00 24.76 166 ALA A O 1
ATOM 1312 N N . SER A 1 179 ? 35.083 17.167 18.166 1.00 25.93 167 SER A N 1
ATOM 1313 C CA . SER A 1 179 ? 34.410 18.208 17.392 1.00 23.33 167 SER A CA 1
ATOM 1314 C C . SER A 1 179 ? 34.380 19.537 18.137 1.00 23.15 167 SER A C 1
ATOM 1315 O O . SER A 1 179 ? 34.471 20.596 17.520 1.00 27.63 167 SER A O 1
ATOM 1318 N N . THR A 1 180 ? 34.242 19.490 19.455 1.00 20.80 168 THR A N 1
ATOM 1319 C CA . THR A 1 180 ? 34.233 20.721 20.240 1.00 25.50 168 THR A CA 1
ATOM 1320 C C . THR A 1 180 ? 35.624 21.352 20.127 1.00 25.69 168 THR A C 1
ATOM 1321 O O . THR A 1 180 ? 35.759 22.555 19.925 1.00 25.92 168 THR A O 1
ATOM 1325 N N . ILE A 1 181 ? 36.657 20.524 20.258 1.00 24.40 169 ILE A N 1
ATOM 1326 C CA . ILE A 1 181 ? 38.023 21.000 20.136 1.00 21.34 169 ILE A CA 1
ATOM 1327 C C . ILE A 1 181 ? 38.172 21.581 18.729 1.00 23.01 169 ILE A C 1
ATOM 1328 O O . ILE A 1 181 ? 38.812 22.618 18.540 1.00 21.20 169 ILE A O 1
ATOM 1333 N N . GLY A 1 182 ? 37.555 20.922 17.748 1.00 21.72 170 GLY A N 1
ATOM 1334 C CA . GLY A 1 182 ? 37.609 21.401 16.381 1.00 25.55 170 GLY A CA 1
ATOM 1335 C C . GLY A 1 182 ? 36.973 22.775 16.241 1.00 25.28 170 GLY A C 1
ATOM 1336 O O . GLY A 1 182 ? 37.468 23.631 15.513 1.00 20.63 170 GLY A O 1
ATOM 1337 N N . LEU A 1 183 ? 35.858 22.983 16.930 1.00 24.06 171 LEU A N 1
ATOM 1338 C CA . LEU A 1 183 ? 35.178 24.274 16.889 1.00 24.90 171 LEU A CA 1
ATOM 1339 C C . LEU A 1 183 ? 36.100 25.344 17.452 1.00 20.55 171 LEU A C 1
ATOM 1340 O O . LEU A 1 183 ? 36.160 26.454 16.940 1.00 27.41 171 LEU A O 1
ATOM 1345 N N . ILE A 1 184 ? 36.829 24.999 18.501 1.00 19.83 172 ILE A N 1
ATOM 1346 C CA . ILE A 1 184 ? 37.724 25.963 19.119 1.00 21.93 172 ILE A CA 1
ATOM 1347 C C . ILE A 1 184 ? 38.950 26.349 18.289 1.00 25.14 172 ILE A C 1
ATOM 1348 O O . ILE A 1 184 ? 39.174 27.536 18.027 1.00 19.77 172 ILE A O 1
ATOM 1353 N N . VAL A 1 185 ? 39.721 25.359 17.843 1.00 21.74 173 VAL A N 1
ATOM 1354 C CA . VAL A 1 185 ? 40.952 25.655 17.104 1.00 22.06 173 VAL A CA 1
ATOM 1355 C C . VAL A 1 185 ? 40.903 25.546 15.586 1.00 23.24 173 VAL A C 1
ATOM 1356 O O . VAL A 1 185 ? 41.804 26.031 14.913 1.00 24.40 173 VAL A O 1
ATOM 1360 N N . GLY A 1 186 ? 39.848 24.935 15.050 1.00 22.09 174 GLY A N 1
ATOM 1361 C CA . GLY A 1 186 ? 39.742 24.751 13.612 1.00 24.33 174 GLY A CA 1
ATOM 1362 C C . GLY A 1 186 ? 39.905 23.257 13.377 1.00 21.40 174 GLY A C 1
ATOM 1363 O O . GLY A 1 186 ? 40.875 22.665 13.836 1.00 20.26 174 GLY A O 1
ATOM 1364 N N . PHE A 1 187 ? 38.973 22.638 12.667 1.00 21.55 175 PHE A N 1
ATOM 1365 C CA . PHE A 1 187 ? 39.057 21.194 12.455 1.00 22.03 175 PHE A CA 1
ATOM 1366 C C . PHE A 1 187 ? 40.321 20.664 11.799 1.00 20.08 175 PHE A C 1
ATOM 1367 O O . PHE A 1 187 ? 40.758 19.552 12.103 1.00 21.89 175 PHE A O 1
ATOM 1375 N N . GLU A 1 188 ? 40.933 21.448 10.926 1.00 18.52 176 GLU A N 1
ATOM 1376 C CA . GLU A 1 188 ? 42.151 20.980 10.259 1.00 22.16 176 GLU A CA 1
ATOM 1377 C C . GLU A 1 188 ? 43.343 20.765 11.201 1.00 23.88 176 GLU A C 1
ATOM 1378 O O . GLU A 1 188 ? 44.329 20.111 10.830 1.00 18.98 176 GLU A O 1
ATOM 1384 N N . LYS A 1 189 ? 43.256 21.306 12.416 1.00 17.57 177 LYS A N 1
ATOM 1385 C CA . LYS A 1 189 ? 44.349 21.171 13.365 1.00 18.30 177 LYS A CA 1
ATOM 1386 C C . LYS A 1 189 ? 44.181 20.019 14.347 1.00 19.16 177 LYS A C 1
ATOM 1387 O O . LYS A 1 189 ? 45.027 19.829 15.208 1.00 22.05 177 LYS A O 1
ATOM 1393 N N . VAL A 1 190 ? 43.091 19.266 14.222 1.00 20.49 178 VAL A N 1
ATOM 1394 C CA . VAL A 1 190 ? 42.815 18.160 15.127 1.00 17.84 178 VAL A CA 1
ATOM 1395 C C . VAL A 1 190 ? 43.012 16.781 14.478 1.00 22.55 178 VAL A C 1
ATOM 1396 O O . VAL A 1 190 ? 42.454 16.497 13.420 1.00 19.55 178 VAL A O 1
ATOM 1400 N N . LYS A 1 191 ? 43.798 15.936 15.132 1.00 17.98 179 LYS A N 1
ATOM 1401 C CA . LYS A 1 191 ? 44.047 14.591 14.642 1.00 19.24 179 LYS A CA 1
ATOM 1402 C C . LYS A 1 191 ? 43.500 13.667 15.718 1.00 20.09 179 LYS A C 1
ATOM 1403 O O . LYS A 1 191 ? 43.866 13.791 16.888 1.00 21.67 179 LYS A O 1
ATOM 1409 N N . VAL A 1 192 ? 42.630 12.749 15.317 1.00 22.32 180 VAL A N 1
ATOM 1410 C CA . VAL A 1 192 ? 42.025 11.801 16.242 1.00 18.66 180 VAL A CA 1
ATOM 1411 C C . VAL A 1 192 ? 42.575 10.396 16.059 1.00 19.42 180 VAL A C 1
ATOM 1412 O O . VAL A 1 192 ? 42.695 9.901 14.934 1.00 20.51 180 VAL A O 1
ATOM 1416 N N . THR A 1 193 ? 42.919 9.761 17.174 1.00 20.76 181 THR A N 1
ATOM 1417 C CA . THR A 1 193 ? 43.431 8.405 17.145 1.00 23.02 181 THR A CA 1
ATOM 1418 C C . THR A 1 193 ? 42.599 7.594 18.126 1.00 25.50 181 THR A C 1
ATOM 1419 O O . THR A 1 193 ? 42.356 8.045 19.247 1.00 25.90 181 THR A O 1
ATOM 1423 N N . ILE A 1 194 ? 42.131 6.425 17.698 1.00 18.36 182 ILE A N 1
ATOM 1424 C CA . ILE A 1 194 ? 41.347 5.567 18.576 1.00 19.10 182 ILE A CA 1
ATOM 1425 C C . ILE A 1 194 ? 42.124 4.271 18.677 1.00 23.22 182 ILE A C 1
ATOM 1426 O O . ILE A 1 194 ? 42.461 3.658 17.656 1.00 18.66 182 ILE A O 1
ATOM 1431 N N . VAL A 1 195 ? 42.404 3.871 19.911 1.00 20.09 183 VAL A N 1
ATOM 1432 C CA . VAL A 1 195 ? 43.193 2.679 20.189 1.00 21.39 183 VAL A CA 1
ATOM 1433 C C . VAL A 1 195 ? 42.433 1.669 21.054 1.00 23.60 183 VAL A C 1
ATOM 1434 O O . VAL A 1 195 ? 41.784 2.059 22.026 1.00 25.55 183 VAL A O 1
ATOM 1438 N N . ALA A 1 196 ? 42.516 0.385 20.701 1.00 20.26 184 ALA A N 1
ATOM 1439 C CA . ALA A 1 196 ? 41.898 -0.688 21.502 1.00 19.00 184 ALA A CA 1
ATOM 1440 C C . ALA A 1 196 ? 43.070 -1.300 22.260 1.00 22.97 184 ALA A C 1
ATOM 1441 O O . ALA A 1 196 ? 43.996 -1.820 21.641 1.00 25.18 184 ALA A O 1
ATOM 1443 N N . ASP A 1 197 ? 43.039 -1.242 23.593 1.00 23.72 185 ASP A N 1
ATOM 1444 C CA . ASP A 1 197 ? 44.141 -1.744 24.424 1.00 20.31 185 ASP A CA 1
ATOM 1445 C C . ASP A 1 197 ? 43.635 -2.766 25.437 1.00 25.00 185 ASP A C 1
ATOM 1446 O O . ASP A 1 197 ? 42.830 -2.435 26.318 1.00 24.43 185 ASP A O 1
ATOM 1451 N N . PRO A 1 198 ? 44.119 -4.019 25.340 1.00 23.26 186 PRO A N 1
ATOM 1452 C CA . PRO A 1 198 ? 43.715 -5.106 26.247 1.00 24.18 186 PRO A CA 1
ATOM 1453 C C . PRO A 1 198 ? 44.082 -4.929 27.716 1.00 26.25 186 PRO A C 1
ATOM 1454 O O . PRO A 1 198 ? 43.579 -5.662 28.576 1.00 32.14 186 PRO A O 1
ATOM 1458 N N . ALA A 1 199 ? 44.971 -3.987 28.011 1.00 24.28 187 ALA A N 1
ATOM 1459 C CA . ALA A 1 199 ? 45.363 -3.743 29.386 1.00 26.54 187 ALA A CA 1
ATOM 1460 C C . ALA A 1 199 ? 44.449 -2.713 30.046 1.00 28.17 187 ALA A C 1
ATOM 1461 O O . ALA A 1 199 ? 44.575 -2.459 31.237 1.00 30.32 187 ALA A O 1
ATOM 1463 N N . MET A 1 200 ? 43.514 -2.147 29.279 1.00 30.93 188 MET A N 1
ATOM 1464 C CA . MET A 1 200 ? 42.606 -1.126 29.803 1.00 33.59 188 MET A CA 1
ATOM 1465 C C . MET A 1 200 ? 41.219 -1.614 30.220 1.00 35.58 188 MET A C 1
ATOM 1466 O O . MET A 1 200 ? 40.509 -2.263 29.453 1.00 32.31 188 MET A O 1
ATOM 1471 N N . ASP A 1 201 ? 40.842 -1.255 31.444 1.00 34.14 189 ASP A N 1
ATOM 1472 C CA . ASP A 1 201 ? 39.558 -1.615 32.034 1.00 36.92 189 ASP A CA 1
ATOM 1473 C C . ASP A 1 201 ? 38.449 -0.675 31.547 1.00 40.18 189 ASP A C 1
ATOM 1474 O O . ASP A 1 201 ? 37.306 -1.090 31.360 1.00 43.62 189 ASP A O 1
ATOM 1479 N N . HIS A 1 202 ? 38.803 0.593 31.340 1.00 34.64 190 HIS A N 1
ATOM 1480 C CA . HIS A 1 202 ? 37.856 1.622 30.912 1.00 33.83 190 HIS A CA 1
ATOM 1481 C C . HIS A 1 202 ? 38.471 2.577 29.876 1.00 34.47 190 HIS A C 1
ATOM 1482 O O . HIS A 1 202 ? 39.666 2.509 29.594 1.00 31.02 190 HIS A O 1
ATOM 1489 N N . ASN A 1 203 ? 37.642 3.474 29.343 1.00 31.42 191 ASN A N 1
ATOM 1490 C CA . ASN A 1 203 ? 38.060 4.457 28.340 1.00 31.08 191 ASN A CA 1
ATOM 1491 C C . ASN A 1 203 ? 38.897 5.583 28.943 1.00 29.47 191 ASN A C 1
ATOM 1492 O O . ASN A 1 203 ? 38.663 6.020 30.073 1.00 29.24 191 ASN A O 1
ATOM 1497 N N . ILE A 1 204 ? 39.876 6.048 28.176 1.00 27.03 192 ILE A N 1
ATOM 1498 C CA . ILE A 1 204 ? 40.750 7.140 28.601 1.00 24.60 192 ILE A CA 1
ATOM 1499 C C . ILE A 1 204 ? 40.858 8.108 27.421 1.00 28.68 192 ILE A C 1
ATOM 1500 O O . ILE A 1 204 ? 40.876 7.680 26.269 1.00 25.50 192 ILE A O 1
ATOM 1505 N N . HIS A 1 205 ? 40.889 9.405 27.710 1.00 24.52 193 HIS A N 1
ATOM 1506 C CA . HIS A 1 205 ? 41.032 10.409 26.666 1.00 26.38 193 HIS A CA 1
ATOM 1507 C C . HIS A 1 205 ? 42.277 11.194 27.015 1.00 25.39 193 HIS A C 1
ATOM 1508 O O . HIS A 1 205 ? 42.431 11.653 28.147 1.00 26.11 193 HIS A O 1
ATOM 1515 N N . ILE A 1 206 ? 43.176 11.319 26.051 1.00 24.14 194 ILE A N 1
ATOM 1516 C CA . ILE A 1 206 ? 44.396 12.076 26.246 1.00 24.34 194 ILE A CA 1
ATOM 1517 C C . ILE A 1 206 ? 44.395 13.158 25.163 1.00 27.87 194 ILE A C 1
ATOM 1518 O O . ILE A 1 206 ? 44.364 12.851 23.970 1.00 30.51 194 ILE A O 1
ATOM 1523 N N . VAL A 1 207 ? 44.401 14.417 25.587 1.00 22.32 195 VAL A N 1
ATOM 1524 C CA . VAL A 1 207 ? 44.393 15.555 24.662 1.00 21.08 195 VAL A CA 1
ATOM 1525 C C . VAL A 1 207 ? 45.757 16.221 24.780 1.00 21.54 195 VAL A C 1
ATOM 1526 O O . VAL A 1 207 ? 46.127 16.681 25.859 1.00 20.33 195 VAL A O 1
ATOM 1530 N N . ARG A 1 208 ? 46.510 16.247 23.681 1.00 19.71 196 ARG A N 1
ATOM 1531 C CA . ARG A 1 208 ? 47.835 16.861 23.663 1.00 18.03 196 ARG A CA 1
ATOM 1532 C C . ARG A 1 208 ? 47.765 18.093 22.763 1.00 19.93 196 ARG A C 1
ATOM 1533 O O . ARG A 1 208 ? 47.390 17.995 21.604 1.00 20.20 196 ARG A O 1
ATOM 1541 N N . ILE A 1 209 ? 48.129 19.241 23.321 1.00 18.20 197 ILE A N 1
ATOM 1542 C CA . ILE A 1 209 ? 48.095 20.513 22.608 1.00 17.31 197 ILE A CA 1
ATOM 1543 C C . ILE A 1 209 ? 49.493 21.093 22.430 1.00 18.93 197 ILE A C 1
ATOM 1544 O O . ILE A 1 209 ? 50.265 21.180 23.390 1.00 17.88 197 ILE A O 1
ATOM 1549 N N . SER A 1 210 ? 49.824 21.479 21.200 1.00 22.45 198 SER A N 1
ATOM 1550 C CA . SER A 1 210 ? 51.110 22.102 20.915 1.00 21.62 198 SER A CA 1
ATOM 1551 C C . SER A 1 210 ? 50.764 23.516 20.462 1.00 17.80 198 SER A C 1
ATOM 1552 O O . SER A 1 210 ? 49.984 23.689 19.540 1.00 17.67 198 SER A O 1
ATOM 1555 N N . SER A 1 211 ? 51.329 24.522 21.110 1.00 21.05 199 SER A N 1
ATOM 1556 C CA . SER A 1 211 ? 51.040 25.891 20.700 1.00 22.54 199 SER A CA 1
ATOM 1557 C C . SER A 1 211 ? 52.278 26.742 20.866 1.00 22.81 199 SER A C 1
ATOM 1558 O O . SER A 1 211 ? 53.259 26.315 21.474 1.00 22.77 199 SER A O 1
ATOM 1561 N N . ALA A 1 212 ? 52.217 27.957 20.326 1.00 25.44 200 ALA A N 1
ATOM 1562 C CA . ALA A 1 212 ? 53.320 28.906 20.424 1.00 28.33 200 ALA A CA 1
ATOM 1563 C C . ALA A 1 212 ? 53.404 29.472 21.847 1.00 31.19 200 ALA A C 1
ATOM 1564 O O . ALA A 1 212 ? 54.374 30.145 22.204 1.00 33.88 200 ALA A O 1
ATOM 1566 N N . ILE A 1 213 ? 52.385 29.199 22.657 1.00 23.14 201 ILE A N 1
ATOM 1567 C CA . ILE A 1 213 ? 52.342 29.682 24.033 1.00 28.70 201 ILE A CA 1
ATOM 1568 C C . ILE A 1 213 ? 52.852 28.615 25.012 1.00 26.72 201 ILE A C 1
ATOM 1569 O O . ILE A 1 213 ? 53.263 28.935 26.120 1.00 25.10 201 ILE A O 1
ATOM 1574 N N . GLY A 1 214 ? 52.820 27.351 24.598 1.00 25.73 202 GLY A N 1
ATOM 1575 C CA . GLY A 1 214 ? 53.279 26.267 25.455 1.00 25.78 202 GLY A CA 1
ATOM 1576 C C . GLY A 1 214 ? 52.654 24.948 25.034 1.00 22.61 202 GLY A C 1
ATOM 1577 O O . GLY A 1 214 ? 51.882 24.915 24.087 1.00 20.37 202 GLY A O 1
ATOM 1578 N N . ASN A 1 215 ? 52.981 23.861 25.728 1.00 19.84 203 ASN A N 1
ATOM 1579 C CA . ASN A 1 215 ? 52.425 22.557 25.381 1.00 20.11 203 ASN A CA 1
ATOM 1580 C C . ASN A 1 215 ? 51.598 22.084 26.572 1.00 17.87 203 ASN A C 1
ATOM 1581 O O . ASN A 1 215 ? 51.983 22.283 27.723 1.00 20.24 203 ASN A O 1
ATOM 1586 N N . TYR A 1 216 ? 50.482 21.437 26.287 1.00 18.65 204 TYR A N 1
ATOM 1587 C CA . TYR A 1 216 ? 49.567 20.995 27.335 1.00 17.72 204 TYR A CA 1
ATOM 1588 C C . TYR A 1 216 ? 49.065 19.585 27.084 1.00 21.32 204 TYR A C 1
ATOM 1589 O O . TYR A 1 216 ? 48.888 19.173 25.935 1.00 25.92 204 TYR A O 1
ATOM 1598 N N . GLU A 1 217 ? 48.844 18.841 28.163 1.00 22.53 205 GLU A N 1
ATOM 1599 C CA . GLU A 1 217 ? 48.320 17.494 28.056 1.00 18.35 205 GLU A CA 1
ATOM 1600 C C . GLU A 1 217 ? 47.238 17.336 29.120 1.00 23.77 205 GLU A C 1
ATOM 1601 O O . GLU A 1 217 ? 47.458 17.648 30.283 1.00 24.96 205 GLU A O 1
ATOM 1607 N N . PHE A 1 218 ? 46.064 16.878 28.710 1.00 18.84 206 PHE A N 1
ATOM 1608 C CA . PHE A 1 218 ? 44.953 16.669 29.634 1.00 19.73 206 PHE A CA 1
ATOM 1609 C C . PHE A 1 218 ? 44.546 15.198 29.505 1.00 23.81 206 PHE A C 1
ATOM 1610 O O . PHE A 1 218 ? 44.173 14.758 28.423 1.00 27.94 206 PHE A O 1
ATOM 1618 N N . LYS A 1 219 ? 44.661 14.439 30.594 1.00 19.53 207 LYS A N 1
ATOM 1619 C CA . LYS A 1 219 ? 44.312 13.020 30.571 1.00 15.80 207 LYS A CA 1
ATOM 1620 C C . LYS A 1 219 ? 43.041 12.878 31.383 1.00 18.23 207 LYS A C 1
ATOM 1621 O O . LYS A 1 219 ? 42.988 13.286 32.550 1.00 19.69 207 LYS A O 1
ATOM 1627 N N . ILE A 1 220 ? 42.018 12.339 30.734 1.00 16.78 208 ILE A N 1
ATOM 1628 C CA . ILE A 1 220 ? 40.703 12.168 31.329 1.00 19.46 208 ILE A CA 1
ATOM 1629 C C . ILE A 1 220 ? 40.341 10.684 31.452 1.00 21.89 208 ILE A C 1
ATOM 1630 O O . ILE A 1 220 ? 40.274 9.961 30.452 1.00 18.66 208 ILE A O 1
ATOM 1635 N N . GLU A 1 221 ? 40.105 10.236 32.676 1.00 23.31 209 GLU A N 1
ATOM 1636 C CA . GLU A 1 221 ? 39.739 8.845 32.913 1.00 24.79 209 GLU A CA 1
ATOM 1637 C C . GLU A 1 221 ? 38.452 8.853 33.716 1.00 27.71 209 GLU A C 1
ATOM 1638 O O . GLU A 1 221 ? 38.497 8.799 34.939 1.00 23.58 209 GLU A O 1
ATOM 1644 N N . ASN A 1 222 ? 37.316 8.957 33.036 1.00 29.21 210 ASN A N 1
ATOM 1645 C CA . ASN A 1 222 ? 36.028 8.960 33.722 1.00 34.85 210 ASN A CA 1
ATOM 1646 C C . ASN A 1 222 ? 35.724 7.554 34.240 1.00 40.14 210 ASN A C 1
ATOM 1647 O O . ASN A 1 222 ? 36.179 6.570 33.664 1.00 38.82 210 ASN A O 1
ATOM 1652 N N . ILE A 1 223 ? 34.955 7.470 35.327 1.00 42.60 211 ILE A N 1
ATOM 1653 C CA . ILE A 1 223 ? 34.578 6.184 35.910 1.00 45.41 211 ILE A CA 1
ATOM 1654 C C . ILE A 1 223 ? 33.308 5.665 35.247 1.00 42.11 211 ILE A C 1
ATOM 1655 O O . ILE A 1 223 ? 33.300 4.577 34.669 1.00 46.17 211 ILE A O 1
ATOM 1660 N N . SER A 1 232 ? 27.523 9.375 30.903 1.00 43.57 220 SER A N 1
ATOM 1661 C CA . S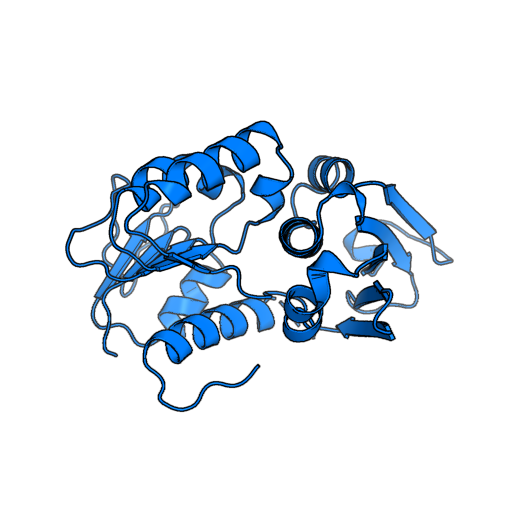ER A 1 232 ? 28.652 10.268 31.144 1.00 39.16 220 SER A CA 1
ATOM 1662 C C . SER A 1 232 ? 28.300 11.229 32.268 1.00 39.97 220 SER A C 1
ATOM 1663 O O . SER A 1 232 ? 27.677 12.274 32.038 1.00 29.48 220 SER A O 1
ATOM 1666 N N . MET A 1 233 ? 28.695 10.870 33.487 1.00 35.46 221 MET A N 1
ATOM 1667 C CA . MET A 1 233 ? 28.407 11.708 34.637 1.00 34.52 221 MET A CA 1
ATOM 1668 C C . MET A 1 233 ? 29.086 13.066 34.520 1.00 28.70 221 MET A C 1
ATOM 1669 O O . MET A 1 233 ? 28.514 14.086 34.905 1.00 25.55 221 MET A O 1
ATOM 1674 N N . LEU A 1 234 ? 30.305 13.087 33.980 1.00 25.92 222 LEU A N 1
ATOM 1675 C CA . LEU A 1 234 ? 31.018 14.351 33.845 1.00 27.31 222 LEU A CA 1
ATOM 1676 C C . LEU A 1 234 ? 30.265 15.331 32.952 1.00 22.96 222 LEU A C 1
ATOM 1677 O O . LEU A 1 234 ? 30.190 16.516 33.257 1.00 23.32 222 LEU A O 1
ATOM 1682 N N . THR A 1 235 ? 29.692 14.831 31.862 1.00 22.14 223 THR A N 1
ATOM 1683 C CA . THR A 1 235 ? 28.988 15.715 30.941 1.00 22.41 223 THR A CA 1
ATOM 1684 C C . THR A 1 235 ? 27.776 16.347 31.598 1.00 17.92 223 THR A C 1
ATOM 1685 O O . THR A 1 235 ? 27.517 17.522 31.396 1.00 21.70 223 THR A O 1
ATOM 1689 N N . VAL A 1 236 ? 27.045 15.574 32.395 1.00 19.23 224 VAL A N 1
ATOM 1690 C CA . VAL A 1 236 ? 25.879 16.111 33.098 1.00 19.96 224 VAL A CA 1
ATOM 1691 C C . VAL A 1 236 ? 26.310 17.254 34.014 1.00 19.24 224 VAL A C 1
ATOM 1692 O O . VAL A 1 236 ? 25.699 18.311 34.031 1.00 19.74 224 VAL A O 1
ATOM 1696 N N . TYR A 1 237 ? 27.382 17.048 34.774 1.00 18.87 225 TYR A N 1
ATOM 1697 C CA . TYR A 1 237 ? 27.845 18.086 35.675 1.00 16.94 225 TYR A CA 1
ATOM 1698 C C . TYR A 1 237 ? 28.447 19.258 34.909 1.00 16.09 225 TYR A C 1
ATOM 1699 O O . TYR A 1 237 ? 28.428 20.391 35.370 1.00 18.65 225 TYR A O 1
ATOM 1708 N N . SER A 1 238 ? 28.960 18.983 33.721 1.00 19.10 226 SER A N 1
ATOM 1709 C CA . SER A 1 238 ? 29.512 20.043 32.890 1.00 18.23 226 SER A CA 1
ATOM 1710 C C . SER A 1 238 ? 28.335 20.979 32.519 1.00 17.50 226 SER A C 1
ATOM 1711 O O . SER A 1 238 ? 28.430 22.200 32.621 1.00 18.83 226 SER A O 1
ATOM 1714 N N . ILE A 1 239 ? 27.214 20.391 32.123 1.00 19.34 227 ILE A N 1
ATOM 1715 C CA . ILE A 1 239 ? 26.042 21.178 31.764 1.00 19.27 227 ILE A CA 1
ATOM 1716 C C . ILE A 1 239 ? 25.499 21.952 32.963 1.00 23.90 227 ILE A C 1
ATOM 1717 O O . ILE A 1 239 ? 25.213 23.151 32.862 1.00 19.37 227 ILE A O 1
ATOM 1722 N N . LEU A 1 240 ? 25.365 21.271 34.102 1.00 21.80 228 LEU A N 1
ATOM 1723 C CA . LEU A 1 240 ? 24.860 21.920 35.316 1.00 17.88 228 LEU A CA 1
ATOM 1724 C C . LEU A 1 240 ? 25.718 23.120 35.690 1.00 20.52 228 LEU A C 1
ATOM 1725 O O . LEU A 1 240 ? 25.204 24.135 36.145 1.00 21.11 228 LEU A O 1
ATOM 1730 N N . ARG A 1 241 ? 27.031 23.024 35.498 1.00 19.17 229 ARG A N 1
ATOM 1731 C CA . ARG A 1 241 ? 27.907 24.149 35.831 1.00 18.92 229 ARG A CA 1
ATOM 1732 C C . ARG A 1 241 ? 27.653 25.325 34.869 1.00 23.17 229 ARG A C 1
ATOM 1733 O O . ARG A 1 241 ? 27.622 26.490 35.283 1.00 23.09 229 ARG A O 1
ATOM 1741 N N . THR A 1 242 ? 27.489 25.027 33.587 1.00 22.65 230 THR A N 1
ATOM 1742 C CA . THR A 1 242 ? 27.204 26.084 32.624 1.00 23.63 230 THR A CA 1
ATOM 1743 C C . THR A 1 242 ? 25.911 26.785 33.065 1.00 25.85 230 THR A C 1
ATOM 1744 O O . THR A 1 242 ? 25.829 28.015 33.059 1.00 24.53 230 THR A O 1
ATOM 1748 N N . LEU A 1 243 ? 24.916 25.997 33.458 1.00 24.38 231 LEU A N 1
ATOM 1749 C CA . LEU A 1 243 ? 23.629 26.542 33.924 1.00 29.53 231 LEU A CA 1
ATOM 1750 C C . LEU A 1 243 ? 23.831 27.360 35.190 1.00 26.67 231 LEU A C 1
ATOM 1751 O O . LEU A 1 243 ? 23.329 28.481 35.314 1.00 25.62 231 LEU A O 1
ATOM 1756 N N . ARG A 1 244 ? 24.567 26.796 36.143 1.00 29.08 232 ARG A N 1
ATOM 1757 C CA . ARG A 1 244 ? 24.818 27.502 37.389 1.00 28.58 232 ARG A CA 1
ATOM 1758 C C . ARG A 1 244 ? 25.554 28.814 37.138 1.00 27.13 232 ARG A C 1
ATOM 1759 O O . ARG A 1 244 ? 25.293 29.820 37.799 1.00 30.46 232 ARG A O 1
ATOM 1767 N N . ASN A 1 245 ? 26.465 28.809 36.172 1.00 27.63 233 ASN A N 1
ATOM 1768 C CA . ASN A 1 245 ? 27.251 29.997 35.869 1.00 29.96 233 ASN A CA 1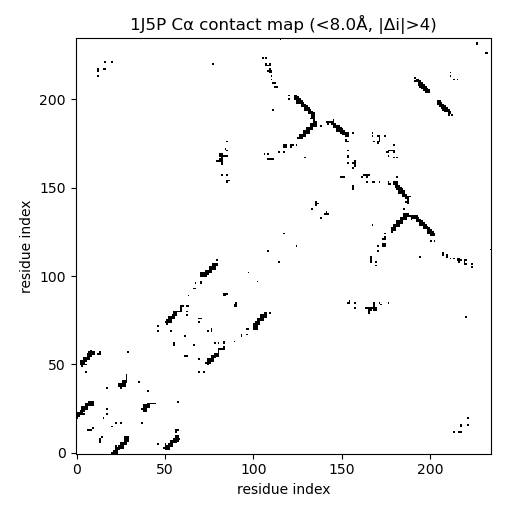
ATOM 1769 C C . ASN A 1 245 ? 26.455 31.129 35.248 1.00 30.28 233 ASN A C 1
ATOM 1770 O O . ASN A 1 245 ? 26.899 32.277 35.261 1.00 34.99 233 ASN A O 1
ATOM 1775 N N . LEU A 1 246 ? 25.291 30.806 34.699 1.00 30.78 234 LEU A N 1
ATOM 1776 C CA . LEU A 1 246 ? 24.442 31.815 34.086 1.00 34.29 234 LEU A CA 1
ATOM 1777 C C . LEU A 1 246 ? 24.049 32.899 35.081 1.00 36.39 234 LEU A C 1
ATOM 1778 O O . LEU A 1 246 ? 23.961 34.067 34.712 1.00 37.68 234 LEU A O 1
ATOM 1783 N N . GLU A 1 247 ? 23.844 32.510 36.338 1.00 35.51 235 GLU A N 1
ATOM 1784 C CA . GLU A 1 247 ? 23.424 33.438 37.388 1.00 39.16 235 GLU A CA 1
ATOM 1785 C C . GLU A 1 247 ? 24.387 33.590 38.571 1.00 36.79 235 GLU A C 1
ATOM 1786 O O . GLU A 1 247 ? 24.196 34.466 39.415 1.00 36.43 235 GLU A O 1
ATOM 1792 N N . SER A 1 248 ? 25.403 32.739 38.648 1.00 28.91 236 SER A N 1
ATOM 1793 C CA . SER A 1 248 ? 26.352 32.781 39.760 1.00 25.66 236 SER A CA 1
ATOM 1794 C C . SER A 1 248 ? 27.194 34.053 39.882 1.00 29.46 236 SER A C 1
ATOM 1795 O O . SER A 1 248 ? 27.514 34.698 38.889 1.00 28.30 236 SER A O 1
ATOM 1798 N N . LYS A 1 249 ? 27.573 34.390 41.113 1.00 27.72 237 LYS A N 1
ATOM 1799 C CA . LYS A 1 249 ? 28.412 35.560 41.372 1.00 32.49 237 LYS A CA 1
ATOM 1800 C C . LYS A 1 249 ? 29.880 35.154 41.468 1.00 31.62 237 LYS A C 1
ATOM 1801 O O . LYS A 1 249 ? 30.757 36.006 41.617 1.00 27.80 237 LYS A O 1
ATOM 1807 N N . ILE A 1 250 ? 30.138 33.846 41.401 1.00 30.33 238 ILE A N 1
ATOM 1808 C CA . ILE A 1 250 ? 31.494 33.318 41.483 1.00 25.11 238 ILE A CA 1
ATOM 1809 C C . ILE A 1 250 ? 31.721 32.377 40.312 1.00 26.66 238 ILE A C 1
ATOM 1810 O O . ILE A 1 250 ? 31.166 31.279 40.270 1.00 27.66 238 ILE A O 1
ATOM 1815 N N . ILE A 1 251 ? 32.552 32.805 39.371 1.00 24.74 239 ILE A N 1
ATOM 1816 C CA . ILE A 1 251 ? 32.805 32.013 38.176 1.00 26.39 239 ILE A CA 1
ATOM 1817 C C . ILE A 1 251 ? 34.240 31.537 38.066 1.00 26.61 239 ILE A C 1
ATOM 1818 O O . ILE A 1 251 ? 35.176 32.339 38.110 1.00 22.09 239 ILE A O 1
ATOM 1823 N N . PHE A 1 252 ? 34.401 30.225 37.904 1.00 22.07 240 PHE A N 1
ATOM 1824 C CA . PHE A 1 252 ? 35.717 29.612 37.763 1.00 28.82 240 PHE A CA 1
ATOM 1825 C C . PHE A 1 252 ? 35.949 29.152 36.339 1.00 26.80 240 PHE A C 1
ATOM 1826 O O . PHE A 1 252 ? 35.008 28.835 35.618 1.00 27.60 240 PHE A O 1
ATOM 1834 N N . GLY A 1 253 ? 37.222 29.108 35.956 1.00 35.71 241 GLY A N 1
ATOM 1835 C CA . GLY A 1 253 ? 37.614 28.650 34.634 1.00 37.42 241 GLY A CA 1
ATOM 1836 C C . GLY A 1 253 ? 37.203 29.544 33.484 1.00 40.32 241 GLY A C 1
ATOM 1837 O O . GLY A 1 253 ? 37.130 29.028 32.349 1.00 37.53 241 GLY A O 1
#

Foldseek 3Di:
DDFAEEEEACPPLNVVLVVPPDHPAYAYEDPDDPDDDRHNYDPDDDDDLRHAEYEYDHALVVCLVCLLRVQQHLHEYEYQNLLVCLDVVSVVVNVVSNVVGNYHYDYFLAQFDPVVVCLVQLVFWQAKEKEKEAAVVVVPDDDPAKDWPDKAFLNVCCVVCVPDSRNQSVSCVRNNRVRYMYIYMHGNVDPGMKMWMWIDGPVHIDITIGDCCSVRRSVSVVLVVCVVPDPDDDD

InterPro domains:
  IPR002811 Aspartate dehydrogenase [PF01958] (142-227)
  IPR005106 Aspartate/homoserine dehydrogenase, NAD-binding [PF03447] (41-106)
  IPR011182 L-aspartate dehydrogenase [PIRSF005227] (1-241)
  IPR020626 L-aspartate dehydrogenase, prokaryotic [MF_01265] (1-240)
  IPR022487 L-aspartate dehydrogenase, archaeal [TIGR03855] (20-240)
  IPR036291 NAD(P)-binding domain superfamily [SSF51735] (1-136)

Radius of gyration: 18.31 Å; Cα contacts (8 Å, |Δi|>4): 455; chains: 1; bounding box: 49×48×36 Å

Nearest PDB structures (foldseek):
  1j5p-assembly1_A  TM=1.004E+00  e=8.670E-53  Thermotoga maritima
  2dc1-assembly1_B  TM=8.800E-01  e=1.241E-22  Archaeoglobus fulgidus
  8ih7-assembly1_D  TM=5.253E-01  e=2.348E-06  Pseudomonas sp.
  3bio-assembly1_A  TM=5.462E-01  e=9.785E-06  Porphyromonas gingivalis W83
  6mh4-assembly1_B-2  TM=5.189E-01  e=1.597E-04  Staphylococcus schleiferi

B-factor: mean 34.98, std 13.69, range [13.27, 86.25]

GO terms:
  GO:0033735 L-aspartate dehydrogenase [NAD(P)+] activity (F, EXP)

CATH classification: 3.40.50.720 (+1 more: 3.30.360.10)